Protein AF-A0A3N9V927-F1 (afdb_monomer_lite)

Sequence (294 aa):
MGDQIRFKQIMLNLLGNAVKFTEEGEVRLCSCVEELTEDFARIRVSIADTGIGIAAENLESIFAPFEQADTSIGRTFGGTGLGLAICRQFVGLMGGRIWAESEHTPIIALTAYSLKEDRERLLAGNFDGYLSKPLEVDQLMDLLASLSPGDRVEEYAAATAGSGYSSDFLNGWLESYPGIDLKDAMKRLDGDGEFYLELMGDFAKRYGTVTDIMGRALDDGDTRKVKDLVHTLKGVTSYLSLPEVWSLAERMELELAAGAGTSPVLDIVARLQEAIGRVLESMKTLIKQNPSKS

Radius of gyration: 29.46 Å; chains: 1; bounding box: 58×34×79 Å

Structure (mmCIF, N/CA/C/O backbone):
data_AF-A0A3N9V927-F1
#
_entry.id   AF-A0A3N9V927-F1
#
loop_
_atom_site.group_PDB
_atom_site.id
_atom_site.type_symbol
_atom_site.label_atom_id
_atom_site.label_alt_id
_atom_site.label_comp_id
_atom_site.label_asym_id
_atom_site.label_entity_id
_atom_site.label_seq_id
_atom_site.pdbx_PDB_ins_code
_atom_site.Cartn_x
_atom_site.Cartn_y
_atom_site.Cartn_z
_atom_site.occupancy
_atom_site.B_iso_or_equiv
_atom_site.auth_seq_id
_atom_site.auth_comp_id
_atom_site.auth_asym_id
_atom_site.auth_atom_id
_atom_site.pdbx_PDB_model_num
ATOM 1 N N . MET A 1 1 ? 20.303 3.592 -50.088 1.00 48.16 1 MET A N 1
ATOM 2 C CA . MET A 1 1 ? 20.040 4.993 -49.686 1.00 48.16 1 MET A CA 1
ATOM 3 C C . MET A 1 1 ? 18.904 4.995 -48.681 1.00 48.16 1 MET A C 1
ATOM 5 O O . MET A 1 1 ? 17.856 4.441 -48.990 1.00 48.16 1 MET A O 1
ATOM 9 N N . GLY A 1 2 ? 19.115 5.549 -47.486 1.00 58.94 2 GLY A N 1
ATOM 10 C CA . GLY A 1 2 ? 18.030 5.735 -46.522 1.00 58.94 2 GLY A CA 1
ATOM 11 C C . GLY A 1 2 ? 17.004 6.729 -47.069 1.00 58.94 2 GLY A C 1
ATOM 12 O O . GLY A 1 2 ? 17.377 7.789 -47.562 1.00 58.94 2 GLY A O 1
ATOM 13 N N . ASP A 1 3 ? 15.723 6.371 -47.024 1.00 72.56 3 ASP A N 1
ATOM 14 C CA . ASP A 1 3 ? 14.633 7.235 -47.475 1.00 72.56 3 ASP A CA 1
ATOM 15 C C . ASP A 1 3 ? 14.108 8.035 -46.276 1.00 72.56 3 ASP A C 1
ATOM 17 O O . ASP A 1 3 ? 13.392 7.509 -45.422 1.00 72.56 3 ASP A O 1
ATOM 21 N N . GLN A 1 4 ? 14.491 9.312 -46.200 1.00 71.50 4 GLN A N 1
ATOM 22 C CA . GLN A 1 4 ? 14.117 10.215 -45.107 1.00 71.50 4 GLN A CA 1
ATOM 23 C C . GLN A 1 4 ? 12.593 10.355 -44.956 1.00 71.50 4 GLN A C 1
ATOM 25 O O . GLN A 1 4 ? 12.094 10.497 -43.838 1.00 71.50 4 GLN A O 1
ATOM 30 N N . ILE A 1 5 ? 11.845 10.298 -46.063 1.00 68.38 5 ILE A N 1
ATOM 31 C CA . ILE A 1 5 ? 10.385 10.431 -46.062 1.00 68.38 5 ILE A CA 1
ATOM 32 C C . ILE A 1 5 ? 9.764 9.175 -45.445 1.00 68.38 5 ILE A C 1
ATOM 34 O O . ILE A 1 5 ? 8.915 9.280 -44.557 1.00 68.38 5 ILE A O 1
ATOM 38 N N . ARG A 1 6 ? 10.230 7.986 -45.846 1.00 73.75 6 ARG A N 1
ATOM 39 C CA . ARG A 1 6 ? 9.761 6.709 -45.275 1.00 73.75 6 ARG A CA 1
ATOM 40 C C . ARG A 1 6 ? 10.180 6.543 -43.820 1.00 73.75 6 ARG A C 1
ATOM 42 O O . ARG A 1 6 ? 9.370 6.106 -43.010 1.00 73.75 6 ARG A O 1
ATOM 49 N N . PHE A 1 7 ? 11.396 6.950 -43.465 1.00 72.56 7 PHE A N 1
ATOM 50 C CA . PHE A 1 7 ? 11.865 6.930 -42.080 1.00 72.56 7 PHE A CA 1
ATOM 51 C C . PHE A 1 7 ? 10.996 7.814 -41.178 1.00 72.56 7 PHE A C 1
ATOM 53 O O . PHE A 1 7 ? 10.530 7.367 -40.131 1.00 72.56 7 PHE A O 1
ATOM 60 N N . LYS A 1 8 ? 10.681 9.039 -41.622 1.00 71.12 8 LYS A N 1
ATOM 61 C CA . LYS A 1 8 ? 9.744 9.924 -40.918 1.00 71.12 8 LYS A CA 1
ATOM 62 C C . LYS A 1 8 ? 8.367 9.272 -40.746 1.00 71.12 8 LYS A C 1
ATOM 64 O O . LYS A 1 8 ? 7.780 9.378 -39.673 1.00 71.12 8 LYS A O 1
ATOM 69 N N . GLN A 1 9 ? 7.866 8.584 -41.772 1.00 69.19 9 GLN A N 1
ATOM 70 C CA . GLN A 1 9 ? 6.578 7.888 -41.716 1.00 69.19 9 GLN A CA 1
ATOM 71 C C . GLN A 1 9 ? 6.573 6.738 -40.698 1.00 69.19 9 GLN A C 1
ATOM 73 O O . GLN A 1 9 ? 5.595 6.592 -39.967 1.00 69.19 9 GLN A O 1
ATOM 78 N N . ILE A 1 10 ? 7.660 5.959 -40.624 1.00 77.31 10 ILE A N 1
ATOM 79 C CA . ILE A 1 10 ? 7.829 4.895 -39.623 1.00 77.31 10 ILE A CA 1
ATOM 80 C C . ILE A 1 10 ? 7.805 5.501 -38.214 1.00 77.31 10 ILE A C 1
ATOM 82 O O . ILE A 1 10 ? 7.037 5.060 -37.365 1.00 77.31 10 ILE A O 1
ATOM 86 N N . MET A 1 11 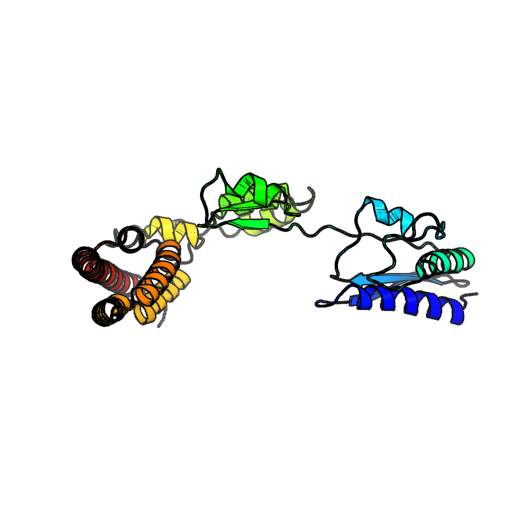? 8.583 6.561 -37.980 1.00 81.81 11 MET A N 1
ATOM 87 C CA . MET A 1 11 ? 8.670 7.217 -36.670 1.00 81.81 11 MET A CA 1
ATOM 88 C C . MET A 1 11 ? 7.349 7.807 -36.200 1.00 81.81 11 MET A C 1
ATOM 90 O O . MET A 1 11 ? 6.963 7.587 -35.056 1.00 81.81 11 MET A O 1
ATOM 94 N N . LEU A 1 12 ? 6.619 8.496 -37.078 1.00 74.19 12 LEU A N 1
ATOM 95 C CA . LEU A 1 12 ? 5.302 9.033 -36.733 1.00 74.19 12 LEU A CA 1
ATOM 96 C C . LEU A 1 12 ? 4.292 7.931 -36.406 1.00 74.19 12 LEU A C 1
ATOM 98 O O . LEU A 1 12 ? 3.440 8.130 -35.545 1.00 74.19 12 LEU A O 1
ATOM 102 N N . ASN A 1 13 ? 4.381 6.776 -37.070 1.00 79.12 13 ASN A N 1
ATOM 103 C CA . ASN A 1 13 ? 3.480 5.664 -36.795 1.00 79.12 13 ASN A CA 1
ATOM 104 C C . ASN A 1 13 ? 3.778 5.012 -35.440 1.00 79.12 13 ASN A C 1
ATOM 106 O O . ASN A 1 13 ? 2.870 4.850 -34.631 1.00 79.12 13 ASN A O 1
ATOM 110 N N . LEU A 1 14 ? 5.048 4.689 -35.181 1.00 82.62 14 LEU A N 1
ATOM 111 C CA . LEU A 1 14 ? 5.451 4.020 -33.946 1.00 82.62 14 LEU A CA 1
ATOM 112 C C . LEU A 1 14 ? 5.285 4.931 -32.720 1.00 82.62 14 LEU A C 1
ATOM 114 O O . LEU A 1 14 ? 4.675 4.515 -31.742 1.00 82.62 14 LEU A O 1
ATOM 118 N N . LEU A 1 15 ? 5.734 6.191 -32.789 1.00 80.31 15 LEU A N 1
ATOM 119 C CA . LEU A 1 15 ? 5.553 7.156 -31.694 1.00 80.31 15 LEU A CA 1
ATOM 120 C C . LEU A 1 15 ? 4.081 7.521 -31.490 1.00 80.31 15 LEU A C 1
ATOM 122 O O . LEU A 1 15 ? 3.640 7.680 -30.357 1.00 80.31 15 LEU A O 1
ATOM 126 N N . GLY A 1 16 ? 3.315 7.640 -32.579 1.00 78.00 16 GLY A N 1
ATOM 127 C CA . GLY A 1 16 ? 1.880 7.892 -32.503 1.00 78.00 16 GLY A CA 1
ATOM 128 C C . GLY A 1 16 ? 1.136 6.766 -31.787 1.00 78.00 16 GLY A C 1
ATOM 129 O O . GLY A 1 16 ? 0.252 7.048 -30.987 1.00 78.00 16 GLY A O 1
ATOM 130 N N . ASN A 1 17 ? 1.520 5.507 -32.029 1.00 81.50 17 ASN A N 1
ATOM 131 C CA . ASN A 1 17 ? 0.967 4.364 -31.306 1.00 81.50 17 ASN A CA 1
ATOM 132 C C . ASN A 1 17 ? 1.390 4.374 -29.833 1.00 81.50 17 ASN A C 1
ATOM 134 O O . ASN A 1 17 ? 0.516 4.276 -28.982 1.00 81.50 17 ASN A O 1
ATOM 138 N N . ALA A 1 18 ? 2.677 4.565 -29.534 1.00 81.88 18 ALA A N 1
ATOM 139 C CA . ALA A 1 18 ? 3.169 4.628 -28.156 1.00 81.88 18 ALA A CA 1
ATOM 140 C C . ALA A 1 18 ? 2.406 5.680 -27.329 1.00 81.88 18 ALA A C 1
ATOM 142 O O . ALA A 1 18 ? 1.828 5.367 -26.300 1.00 81.88 18 ALA A O 1
ATOM 143 N N . VAL A 1 19 ? 2.270 6.910 -27.838 1.00 80.69 19 VAL A N 1
ATOM 144 C CA . VAL A 1 19 ? 1.500 7.967 -27.152 1.00 80.69 19 VAL A CA 1
ATOM 145 C C . VAL A 1 19 ? 0.007 7.633 -27.064 1.00 80.69 19 VAL A C 1
ATOM 147 O O . VAL A 1 19 ? -0.633 7.932 -26.064 1.00 80.69 19 VAL A O 1
ATOM 150 N N . LYS A 1 20 ? -0.573 7.015 -28.100 1.00 79.12 20 LYS A N 1
ATOM 151 C CA . LYS A 1 20 ? -1.995 6.635 -28.110 1.00 79.12 20 LYS A CA 1
ATOM 152 C C . LYS A 1 20 ? -2.329 5.583 -27.048 1.00 79.12 20 LYS A C 1
ATOM 154 O O . LYS A 1 20 ? -3.454 5.581 -26.561 1.00 79.12 20 LYS A O 1
ATOM 159 N N . PHE A 1 21 ? -1.402 4.675 -26.749 1.00 79.44 21 PHE A N 1
ATOM 160 C CA . PHE A 1 21 ? -1.630 3.538 -25.851 1.00 79.44 21 PHE A CA 1
ATOM 161 C C . PHE A 1 21 ? -1.052 3.734 -24.440 1.00 79.44 21 PHE A C 1
ATOM 163 O O . PHE A 1 21 ? -1.213 2.853 -23.596 1.00 79.44 21 PHE A O 1
ATOM 170 N N . THR A 1 22 ? -0.465 4.902 -24.164 1.00 80.81 22 THR A N 1
ATOM 171 C CA . THR A 1 22 ? 0.037 5.316 -22.846 1.00 80.81 22 THR A CA 1
ATOM 172 C C . THR A 1 22 ? -0.708 6.571 -22.381 1.00 80.81 22 THR A C 1
ATOM 174 O O . THR A 1 22 ? -0.292 7.690 -22.675 1.00 80.81 22 THR A O 1
ATOM 177 N N . GLU A 1 23 ? -1.830 6.396 -21.671 1.00 77.31 23 GLU A N 1
ATOM 178 C CA . GLU A 1 23 ? -2.616 7.521 -21.121 1.00 77.31 23 GLU A CA 1
ATOM 179 C C . GLU A 1 23 ? -1.889 8.231 -19.966 1.00 77.31 23 GLU A C 1
ATOM 181 O O . GLU A 1 23 ? -1.845 9.460 -19.924 1.00 77.31 23 GLU A O 1
ATOM 186 N N . GLU A 1 24 ? -1.269 7.462 -19.068 1.00 75.44 24 GLU A N 1
ATOM 187 C CA . GLU A 1 24 ? -0.389 7.942 -18.000 1.00 75.44 24 GLU A CA 1
ATOM 188 C C . GLU A 1 24 ? 0.904 7.113 -18.012 1.00 75.44 24 GLU A C 1
ATOM 190 O O . GLU A 1 24 ? 0.856 5.888 -18.124 1.00 75.44 24 GLU A O 1
ATOM 195 N N . GLY A 1 25 ? 2.065 7.771 -17.929 1.00 83.25 25 GLY A N 1
ATOM 196 C CA . GLY A 1 25 ? 3.367 7.100 -17.958 1.00 83.25 25 GLY A CA 1
ATOM 197 C C . GLY A 1 25 ? 4.398 7.801 -18.837 1.00 83.25 25 GLY A C 1
ATOM 198 O O . GLY A 1 25 ? 4.368 9.023 -18.994 1.00 83.25 25 GLY A O 1
ATOM 199 N N . GLU A 1 26 ? 5.330 7.032 -19.401 1.00 79.31 26 GLU A N 1
ATOM 200 C CA . GLU A 1 26 ? 6.419 7.559 -20.225 1.00 79.31 26 GLU A CA 1
ATOM 201 C C . GLU A 1 26 ? 6.550 6.845 -21.574 1.00 79.31 26 GLU A C 1
ATOM 203 O O . GLU A 1 26 ? 6.286 5.652 -21.703 1.00 79.31 26 GLU A O 1
ATOM 208 N N . VAL A 1 27 ? 7.017 7.596 -22.576 1.00 79.81 27 VAL A N 1
ATOM 209 C CA . VAL A 1 27 ? 7.451 7.072 -23.875 1.00 79.81 27 VAL A CA 1
ATOM 210 C C . VAL A 1 27 ? 8.911 7.464 -24.075 1.00 79.81 27 VAL A C 1
ATOM 212 O O . VAL A 1 27 ? 9.250 8.650 -24.077 1.00 79.81 27 VAL A O 1
ATOM 215 N N . ARG A 1 28 ? 9.788 6.478 -24.266 1.00 81.44 28 ARG A N 1
ATOM 216 C CA . ARG A 1 28 ? 11.224 6.673 -24.499 1.00 81.44 28 ARG A CA 1
ATOM 217 C C . ARG A 1 28 ? 11.594 6.320 -25.934 1.00 81.44 28 ARG A C 1
ATOM 219 O O . ARG A 1 28 ? 11.313 5.224 -26.405 1.00 81.44 28 ARG A O 1
ATOM 226 N N . LEU A 1 29 ? 12.277 7.243 -26.609 1.00 81.12 29 LEU A N 1
ATOM 227 C CA . LEU A 1 29 ? 12.889 7.037 -27.922 1.00 81.12 29 LEU A CA 1
ATOM 228 C C . LEU A 1 29 ? 14.408 6.974 -27.756 1.00 81.12 29 LEU A C 1
ATOM 230 O O . LEU A 1 29 ? 15.020 7.923 -27.266 1.00 81.12 29 LEU A O 1
ATOM 234 N N . CYS A 1 30 ? 15.022 5.887 -28.208 1.00 76.12 30 CYS A N 1
ATOM 235 C CA . CYS A 1 30 ? 16.474 5.743 -28.231 1.00 76.12 30 CYS A CA 1
ATOM 236 C C . CYS A 1 30 ? 16.950 5.382 -29.636 1.00 76.12 30 CYS A C 1
ATOM 238 O O . CYS A 1 30 ? 16.267 4.684 -30.383 1.00 76.12 30 CYS A O 1
ATOM 240 N N . SER A 1 31 ? 18.147 5.840 -29.990 1.00 79.62 31 SER A N 1
ATOM 241 C CA . SER A 1 31 ? 18.816 5.451 -31.228 1.00 79.62 31 SER A CA 1
ATOM 242 C C . SER A 1 31 ? 20.277 5.138 -30.960 1.00 79.62 31 SER A C 1
ATOM 244 O O . SER A 1 31 ? 20.948 5.912 -30.276 1.00 79.62 31 SER A O 1
ATOM 246 N N . CYS A 1 32 ? 20.790 4.060 -31.538 1.00 77.25 32 CYS A N 1
ATOM 247 C CA . CYS A 1 32 ? 22.209 3.733 -31.501 1.00 77.25 32 CYS A CA 1
ATOM 248 C C . CYS A 1 32 ? 22.696 3.268 -32.874 1.00 77.25 32 CYS A C 1
ATOM 250 O O . CYS A 1 32 ? 21.953 2.668 -33.650 1.00 77.25 32 CYS A O 1
ATOM 252 N N . VAL A 1 33 ? 23.955 3.572 -33.184 1.00 84.44 33 VAL A N 1
ATOM 253 C CA . VAL A 1 33 ? 24.623 3.058 -34.382 1.00 84.44 33 VAL A CA 1
ATOM 254 C C . VAL A 1 33 ? 25.162 1.676 -34.039 1.00 84.44 33 VAL A C 1
ATOM 256 O O . VAL A 1 33 ? 25.984 1.542 -33.138 1.00 84.44 33 VAL A O 1
ATOM 259 N N . GLU A 1 34 ? 24.669 0.652 -34.725 1.00 82.75 34 GLU A N 1
ATOM 260 C CA . GLU A 1 34 ? 25.108 -0.734 -34.530 1.00 82.75 34 GLU A CA 1
ATOM 261 C C . GLU A 1 34 ? 26.313 -1.076 -35.394 1.00 82.75 34 GLU A C 1
ATOM 263 O O . GLU A 1 34 ? 27.171 -1.857 -34.997 1.00 82.75 34 GLU A O 1
ATOM 268 N N . GLU A 1 35 ? 26.364 -0.500 -36.590 1.00 83.94 35 GLU A N 1
ATOM 269 C CA . GLU A 1 35 ? 27.416 -0.751 -37.559 1.00 83.94 35 GLU A CA 1
ATOM 270 C C . GLU A 1 35 ? 27.660 0.528 -38.348 1.00 83.94 35 GLU A C 1
ATOM 272 O O . GLU A 1 35 ? 26.715 1.182 -38.795 1.00 83.94 35 GLU A O 1
ATOM 277 N N . LEU A 1 36 ? 28.927 0.886 -38.512 1.00 88.19 36 LEU A N 1
ATOM 278 C CA . LEU A 1 36 ? 29.349 2.012 -39.326 1.00 88.19 36 LEU A CA 1
ATOM 279 C C . LEU A 1 36 ? 30.502 1.553 -40.208 1.00 88.19 36 LEU A C 1
ATOM 281 O O . LEU A 1 36 ? 31.537 1.117 -39.711 1.00 88.19 36 LEU A O 1
ATOM 285 N N . THR A 1 37 ? 30.306 1.660 -41.513 1.00 88.38 37 THR A N 1
ATOM 286 C CA . THR A 1 37 ? 31.319 1.403 -42.537 1.00 88.38 37 THR A CA 1
ATOM 287 C C . THR A 1 37 ? 31.512 2.664 -43.379 1.00 88.38 37 THR A C 1
ATOM 289 O O . THR A 1 37 ? 30.826 3.666 -43.167 1.00 88.38 37 THR A O 1
ATOM 292 N N . GLU A 1 38 ? 32.431 2.628 -44.344 1.00 86.75 38 GLU A N 1
ATOM 293 C CA . GLU A 1 38 ? 32.616 3.737 -45.292 1.00 86.75 38 GLU A CA 1
ATOM 294 C C . GLU A 1 38 ? 31.385 3.952 -46.195 1.00 86.75 38 GLU A C 1
ATOM 296 O O . GLU A 1 38 ? 31.108 5.083 -46.592 1.00 86.75 38 GLU A O 1
ATOM 301 N N . ASP A 1 39 ? 30.602 2.895 -46.453 1.00 83.31 39 ASP A N 1
ATOM 302 C CA . ASP A 1 39 ? 29.496 2.909 -47.420 1.00 83.31 39 ASP A CA 1
ATOM 303 C C . ASP A 1 39 ? 28.099 2.977 -46.778 1.00 83.31 39 ASP A C 1
ATOM 305 O O . ASP A 1 39 ? 27.137 3.430 -47.409 1.00 83.31 39 ASP A O 1
ATOM 309 N N . PHE A 1 40 ? 27.944 2.513 -45.532 1.00 81.56 40 PHE A N 1
ATOM 310 C CA . PHE A 1 40 ? 26.651 2.512 -44.845 1.00 81.56 40 PHE A CA 1
ATOM 311 C C . PHE A 1 40 ? 26.759 2.597 -43.319 1.00 81.56 40 PHE A C 1
ATOM 313 O O . PHE A 1 40 ? 27.746 2.187 -42.710 1.00 81.56 40 PHE A O 1
ATOM 320 N N . ALA A 1 41 ? 25.669 3.058 -42.701 1.00 81.06 41 ALA A N 1
ATOM 321 C CA . ALA A 1 41 ? 25.440 2.983 -41.264 1.00 81.06 41 ALA A CA 1
ATOM 322 C C . ALA A 1 41 ? 24.158 2.187 -40.979 1.00 81.06 41 ALA A C 1
ATOM 324 O O . ALA A 1 41 ? 23.116 2.452 -41.587 1.00 81.06 41 ALA A O 1
ATOM 325 N N . ARG A 1 42 ? 24.215 1.236 -40.041 1.00 83.69 42 ARG A N 1
ATOM 326 C CA . ARG A 1 42 ? 23.040 0.571 -39.466 1.00 83.69 42 ARG A CA 1
ATOM 327 C C . ARG A 1 42 ? 22.706 1.241 -38.142 1.00 83.69 42 ARG A C 1
ATOM 329 O O . ARG A 1 42 ? 23.531 1.278 -37.232 1.00 83.69 42 ARG A O 1
ATOM 336 N N . ILE A 1 43 ? 21.492 1.770 -38.044 1.00 83.38 43 ILE A N 1
ATOM 337 C CA . ILE A 1 43 ? 20.993 2.453 -36.852 1.00 83.38 43 ILE A CA 1
ATOM 338 C C . ILE A 1 43 ? 19.833 1.637 -36.298 1.00 83.38 43 ILE A C 1
ATOM 340 O O . ILE A 1 43 ? 18.859 1.391 -37.012 1.00 83.38 43 ILE A O 1
ATOM 344 N N . ARG A 1 44 ? 19.917 1.254 -35.025 1.00 86.25 44 ARG A N 1
ATOM 345 C CA . ARG A 1 44 ? 18.776 0.726 -34.280 1.00 86.25 44 ARG A CA 1
ATOM 346 C C . ARG A 1 44 ? 18.040 1.891 -33.651 1.00 86.25 44 ARG A C 1
ATOM 348 O O . ARG A 1 44 ? 18.651 2.729 -32.991 1.00 86.25 44 ARG A O 1
ATOM 355 N N . VAL A 1 45 ? 16.731 1.924 -33.842 1.00 85.44 45 VAL A N 1
ATOM 356 C CA . VAL A 1 45 ? 15.842 2.865 -33.169 1.00 85.44 45 VAL A CA 1
ATOM 357 C C . VAL A 1 45 ? 14.850 2.051 -32.358 1.00 85.44 45 VAL A C 1
ATOM 359 O O . VAL A 1 45 ? 14.204 1.163 -32.908 1.00 85.44 45 VAL A O 1
ATOM 362 N N . SER A 1 46 ? 14.750 2.336 -31.065 1.00 86.88 46 SER A N 1
ATOM 363 C CA . SER A 1 46 ? 13.821 1.677 -30.149 1.00 86.88 46 SER A CA 1
ATOM 364 C C . SER A 1 46 ? 12.855 2.696 -29.562 1.00 86.88 46 SER A C 1
ATOM 366 O O . SER A 1 46 ? 13.263 3.790 -29.164 1.00 86.88 46 SER A O 1
ATOM 368 N N . ILE A 1 47 ? 11.581 2.320 -29.499 1.00 86.44 47 ILE A N 1
ATOM 369 C CA . ILE A 1 47 ? 10.524 3.071 -28.824 1.00 86.44 47 ILE A CA 1
ATOM 370 C C . ILE A 1 47 ? 9.974 2.149 -27.745 1.00 86.44 47 ILE A C 1
ATOM 372 O O . ILE A 1 47 ? 9.592 1.024 -28.057 1.00 86.44 47 ILE A O 1
ATOM 376 N N . ALA A 1 48 ? 9.992 2.616 -26.504 1.00 86.06 48 ALA A N 1
ATOM 377 C CA . ALA A 1 48 ? 9.445 1.909 -25.356 1.00 86.06 48 ALA A CA 1
ATOM 378 C C . ALA A 1 48 ? 8.367 2.774 -24.712 1.00 86.06 48 ALA A C 1
ATOM 380 O O . ALA A 1 48 ? 8.541 3.990 -24.604 1.00 86.06 48 ALA A O 1
ATOM 381 N N . ASP A 1 49 ? 7.282 2.148 -24.283 1.00 86.75 49 ASP A N 1
ATOM 382 C CA . ASP A 1 49 ? 6.186 2.805 -23.592 1.00 86.75 49 ASP A CA 1
ATOM 383 C C . ASP A 1 49 ? 5.717 1.969 -22.398 1.00 86.75 49 ASP A C 1
ATOM 385 O O . ASP A 1 49 ? 5.972 0.766 -22.334 1.00 86.75 49 ASP A O 1
ATOM 389 N N . THR A 1 50 ? 5.082 2.622 -21.426 1.00 83.12 50 THR A N 1
ATOM 390 C CA . THR A 1 50 ? 4.514 1.977 -20.229 1.00 83.12 50 THR A CA 1
ATOM 391 C C . THR A 1 50 ? 2.998 1.797 -20.347 1.00 83.12 50 THR A C 1
ATOM 393 O O . THR A 1 50 ? 2.291 1.849 -19.343 1.00 83.12 50 THR A O 1
ATOM 396 N N . GLY A 1 51 ? 2.483 1.705 -21.576 1.00 82.50 51 GLY A N 1
ATOM 397 C CA . GLY A 1 51 ? 1.061 1.602 -21.868 1.00 82.50 51 GLY A CA 1
ATOM 398 C C . GLY A 1 51 ? 0.465 0.233 -21.547 1.00 82.50 51 GLY A C 1
ATOM 399 O O . GLY A 1 51 ? 1.028 -0.576 -20.818 1.00 82.50 51 GLY A O 1
ATOM 400 N N . ILE A 1 52 ? -0.695 -0.046 -22.142 1.00 78.31 52 ILE A N 1
ATOM 401 C CA . ILE A 1 52 ? -1.504 -1.258 -21.892 1.00 78.31 52 ILE A CA 1
ATOM 402 C C . ILE A 1 52 ? -0.815 -2.599 -22.227 1.00 78.31 52 ILE A C 1
ATOM 404 O O . ILE A 1 52 ? -1.372 -3.656 -21.933 1.00 78.31 52 ILE A O 1
ATOM 408 N N . GLY A 1 53 ? 0.365 -2.567 -22.850 1.00 82.00 53 GLY A N 1
ATOM 409 C CA . GLY A 1 53 ? 1.093 -3.751 -23.298 1.00 82.00 53 GLY A CA 1
ATOM 410 C C . GLY A 1 53 ? 0.455 -4.450 -24.505 1.00 82.00 53 GLY A C 1
ATOM 411 O O . GLY A 1 53 ? -0.631 -4.107 -24.977 1.00 82.00 53 GLY A O 1
ATOM 412 N N . ILE A 1 54 ? 1.162 -5.445 -25.038 1.00 79.19 54 ILE A N 1
ATOM 413 C CA . ILE A 1 54 ? 0.722 -6.274 -26.164 1.00 79.19 54 ILE A CA 1
ATOM 414 C C . ILE A 1 54 ? 0.704 -7.729 -25.698 1.00 79.19 54 ILE A C 1
ATOM 416 O O . ILE A 1 54 ? 1.729 -8.260 -25.277 1.00 79.19 54 ILE A O 1
ATOM 420 N N . ALA A 1 55 ? -0.450 -8.393 -25.800 1.00 76.44 55 ALA A N 1
ATOM 421 C CA . ALA A 1 55 ? -0.554 -9.816 -25.479 1.00 76.44 55 ALA A CA 1
ATOM 422 C C . ALA A 1 55 ? 0.402 -10.652 -26.351 1.00 76.44 55 ALA A C 1
ATOM 424 O O . ALA A 1 55 ? 0.526 -10.398 -27.552 1.00 76.44 55 ALA A O 1
ATOM 425 N N . ALA A 1 56 ? 1.039 -11.671 -25.765 1.00 74.75 56 ALA A N 1
ATOM 426 C CA . ALA A 1 56 ? 2.086 -12.459 -26.423 1.00 74.75 56 ALA A CA 1
ATOM 427 C C . ALA A 1 56 ? 1.638 -13.076 -27.763 1.00 74.75 56 ALA A C 1
ATOM 429 O O . ALA A 1 56 ? 2.383 -13.053 -28.739 1.00 74.75 56 ALA A O 1
ATOM 430 N N . GLU A 1 57 ? 0.391 -13.547 -27.836 1.00 72.50 57 GLU A N 1
ATOM 431 C CA . GLU A 1 57 ? -0.231 -14.092 -29.052 1.00 72.50 57 GLU A CA 1
ATOM 432 C C . GLU A 1 57 ? -0.352 -13.076 -30.199 1.00 72.50 57 GLU A C 1
ATOM 434 O O . GLU A 1 57 ? -0.345 -13.450 -31.371 1.00 72.50 57 GLU A O 1
ATOM 439 N N . ASN A 1 58 ? -0.401 -11.781 -29.881 1.00 73.81 58 ASN A N 1
ATOM 440 C CA . ASN A 1 58 ? -0.557 -10.719 -30.866 1.00 73.81 58 ASN A CA 1
ATOM 441 C C . ASN A 1 58 ? 0.787 -10.171 -31.367 1.00 73.81 58 ASN A C 1
ATOM 443 O O . ASN A 1 58 ? 0.811 -9.595 -32.456 1.00 73.81 58 ASN A O 1
ATOM 447 N N . LEU A 1 59 ? 1.902 -10.380 -30.651 1.00 78.19 59 LEU A N 1
ATOM 448 C CA . LEU A 1 59 ? 3.221 -9.798 -30.967 1.00 78.19 59 LEU A CA 1
ATOM 449 C C . LEU A 1 59 ? 3.718 -10.126 -32.383 1.00 78.19 59 LEU A C 1
ATOM 451 O O . LEU A 1 59 ? 4.291 -9.265 -33.050 1.00 78.19 59 LEU A O 1
ATOM 455 N N . GLU A 1 60 ? 3.475 -11.340 -32.880 1.00 72.25 60 GLU A N 1
ATOM 456 C CA . GLU A 1 60 ? 3.860 -11.704 -34.252 1.00 72.25 60 GLU A CA 1
ATOM 457 C C . GLU A 1 60 ? 2.920 -11.101 -35.308 1.00 72.25 60 GLU A C 1
ATOM 459 O O . GLU A 1 60 ? 3.344 -10.750 -36.415 1.00 72.25 60 GLU A O 1
ATOM 464 N N . SER A 1 61 ? 1.643 -10.936 -34.959 1.00 77.12 61 SER A N 1
ATOM 465 C CA . SER A 1 61 ? 0.595 -10.465 -35.867 1.00 77.12 61 SER A CA 1
ATOM 466 C C . SER A 1 61 ? 0.518 -8.943 -36.015 1.00 77.12 61 SER A C 1
ATOM 468 O O . SER A 1 61 ? 0.019 -8.473 -37.035 1.00 77.12 61 SER A O 1
ATOM 470 N N . ILE A 1 62 ? 1.048 -8.147 -35.074 1.00 79.69 62 ILE A N 1
ATOM 471 C CA . ILE A 1 62 ? 0.922 -6.676 -35.135 1.00 79.69 62 ILE A CA 1
ATOM 472 C C . ILE A 1 62 ? 1.593 -6.063 -36.375 1.00 79.69 62 ILE A C 1
ATOM 474 O O . ILE A 1 62 ? 1.224 -4.972 -36.806 1.00 79.69 62 ILE A O 1
ATOM 478 N N . PHE A 1 63 ? 2.570 -6.760 -36.967 1.00 77.94 63 PHE A N 1
ATOM 479 C CA . PHE A 1 63 ? 3.231 -6.363 -38.214 1.00 77.94 63 PHE A CA 1
ATOM 480 C C . PHE A 1 63 ? 2.757 -7.166 -39.437 1.00 77.94 63 PHE A C 1
ATOM 482 O O . PHE A 1 63 ? 3.379 -7.075 -40.504 1.00 77.94 63 PHE A O 1
ATOM 489 N N . ALA A 1 64 ? 1.724 -7.999 -39.301 1.00 68.81 64 ALA A N 1
ATOM 490 C CA . ALA A 1 64 ? 1.139 -8.737 -40.412 1.00 68.81 64 ALA A CA 1
ATOM 491 C C . ALA A 1 64 ? 0.230 -7.820 -41.258 1.00 68.81 64 ALA A C 1
ATOM 493 O O . ALA A 1 64 ? -0.367 -6.878 -40.730 1.00 68.81 64 ALA A O 1
ATOM 494 N N . PRO A 1 65 ? 0.116 -8.056 -42.578 1.00 59.69 65 PRO A N 1
ATOM 495 C CA . PRO A 1 65 ? -0.890 -7.394 -43.401 1.00 59.69 65 PRO A CA 1
ATOM 496 C C . PRO A 1 65 ? -2.288 -7.679 -42.844 1.00 59.69 65 PRO A C 1
ATOM 498 O O . PRO A 1 65 ? -2.610 -8.822 -42.537 1.00 59.69 65 PRO A O 1
ATOM 501 N N . PHE A 1 66 ? -3.115 -6.644 -42.718 1.00 55.84 66 PHE A N 1
ATOM 502 C CA . PHE A 1 66 ? -4.466 -6.782 -42.185 1.00 55.84 66 PHE A CA 1
ATOM 503 C C . PHE A 1 66 ? -5.339 -7.595 -43.159 1.00 55.84 66 PHE A C 1
ATOM 505 O O . PHE A 1 66 ? -5.720 -7.086 -44.215 1.00 55.84 66 PHE A O 1
ATOM 512 N N . GLU A 1 67 ? -5.667 -8.845 -42.823 1.00 48.28 67 GLU A N 1
ATOM 513 C CA . GLU A 1 67 ? -6.734 -9.586 -43.502 1.00 48.28 67 GLU A CA 1
ATOM 514 C C . GLU A 1 67 ? -8.077 -9.119 -42.931 1.00 48.28 67 GLU A C 1
ATOM 516 O O . GLU A 1 67 ? -8.361 -9.264 -41.743 1.00 48.28 67 GLU A O 1
ATOM 521 N N . GLN A 1 68 ? -8.909 -8.494 -43.768 1.00 39.00 68 GLN A N 1
ATOM 522 C CA . GLN A 1 68 ? -10.263 -8.095 -43.382 1.00 39.00 68 GLN A CA 1
ATOM 523 C C . GLN A 1 68 ? -11.139 -9.337 -43.190 1.00 39.00 68 GLN A C 1
ATOM 525 O O . GLN A 1 68 ? -11.848 -9.750 -44.105 1.00 39.00 68 GLN A O 1
ATOM 530 N N . ALA A 1 69 ? -11.100 -9.913 -41.992 1.00 32.81 69 ALA A N 1
ATOM 531 C CA . ALA A 1 69 ? -11.963 -11.020 -41.607 1.00 32.81 69 ALA A CA 1
ATOM 532 C C . ALA A 1 69 ? -12.347 -10.984 -40.116 1.00 32.81 69 ALA A C 1
ATOM 534 O O . ALA A 1 69 ? -12.389 -12.028 -39.496 1.00 32.81 69 ALA A O 1
ATOM 535 N N . ASP A 1 70 ? -12.615 -9.812 -39.522 1.00 35.81 70 ASP A N 1
ATOM 536 C CA . ASP A 1 70 ? -13.695 -9.688 -38.523 1.00 35.81 70 ASP A CA 1
ATOM 537 C C . ASP A 1 70 ? -13.915 -8.237 -38.064 1.00 35.81 70 ASP A C 1
ATOM 539 O O . ASP A 1 70 ? -13.045 -7.555 -37.524 1.00 35.81 70 ASP A O 1
ATOM 543 N N . THR A 1 71 ? -15.127 -7.735 -38.290 1.00 35.22 71 THR A N 1
ATOM 544 C CA . THR A 1 71 ? -15.537 -6.335 -38.072 1.00 35.22 71 THR A CA 1
ATOM 545 C C . THR A 1 71 ? -15.969 -6.008 -36.634 1.00 35.22 71 THR A C 1
ATOM 547 O O . THR A 1 71 ? -16.668 -5.018 -36.409 1.00 35.22 71 THR A O 1
ATOM 550 N N . SER A 1 72 ? -15.592 -6.811 -35.640 1.00 37.38 72 SER A N 1
ATOM 551 C CA . SER A 1 72 ? -16.126 -6.698 -34.273 1.00 37.38 72 SER A CA 1
ATOM 552 C C . SER A 1 72 ? -15.247 -5.903 -33.295 1.00 37.38 72 SER A C 1
ATOM 554 O O . SER A 1 72 ? -15.788 -5.348 -32.342 1.00 37.38 72 SER A O 1
ATOM 556 N N . ILE A 1 73 ? -13.939 -5.743 -33.546 1.00 41.28 73 ILE A N 1
ATOM 557 C CA . ILE A 1 73 ? -13.003 -5.118 -32.577 1.00 41.28 73 ILE A CA 1
ATOM 558 C C . ILE A 1 73 ? -12.634 -3.659 -32.942 1.00 41.28 73 ILE A C 1
ATOM 560 O O . ILE A 1 73 ? -12.161 -2.886 -32.113 1.00 41.28 73 ILE A O 1
ATOM 564 N N . GLY A 1 74 ? -12.941 -3.203 -34.161 1.00 39.00 74 GLY A N 1
ATOM 565 C CA . GLY A 1 74 ? -12.521 -1.887 -34.673 1.00 39.00 74 GLY A CA 1
ATOM 566 C C . GLY A 1 74 ? -13.252 -0.647 -34.131 1.00 39.00 74 GLY A C 1
ATOM 567 O O . GLY A 1 74 ? -13.030 0.443 -34.656 1.00 39.00 74 GLY A O 1
ATOM 568 N N . ARG A 1 75 ? -14.152 -0.765 -33.142 1.00 37.75 75 ARG A N 1
ATOM 569 C CA . ARG A 1 75 ? -15.028 0.356 -32.735 1.00 37.75 75 ARG A CA 1
ATOM 570 C C . ARG A 1 75 ? -14.549 1.192 -31.550 1.00 37.75 75 ARG A C 1
ATOM 572 O O . ARG A 1 75 ? -15.069 2.290 -31.391 1.00 37.75 75 ARG A O 1
ATOM 579 N N . THR A 1 76 ? -13.555 0.751 -30.780 1.00 39.94 76 THR A N 1
ATOM 580 C CA . THR A 1 76 ? -13.096 1.514 -29.599 1.00 39.94 76 THR A CA 1
ATOM 581 C C . THR A 1 76 ? -11.787 2.274 -29.821 1.00 39.94 76 THR A C 1
ATOM 583 O O . THR A 1 76 ? -11.596 3.322 -29.219 1.00 39.94 76 THR A O 1
ATOM 586 N N . PHE A 1 77 ? -10.920 1.841 -30.746 1.00 41.88 77 PHE A N 1
ATOM 587 C CA . PHE A 1 77 ? -9.635 2.509 -31.007 1.00 41.88 77 PHE A CA 1
ATOM 588 C C . PHE A 1 77 ? -9.370 2.663 -32.509 1.00 41.88 77 PHE A C 1
ATOM 590 O O . PHE A 1 77 ? -8.573 1.935 -33.094 1.00 41.88 77 PHE A O 1
ATOM 597 N N . GLY A 1 78 ? -10.018 3.650 -33.136 1.00 37.06 78 GLY A N 1
ATOM 598 C CA . GLY A 1 78 ? -9.938 3.935 -34.574 1.00 37.06 78 GLY A CA 1
ATOM 599 C C . GLY A 1 78 ? -8.510 3.957 -35.140 1.00 37.06 78 GLY A C 1
ATOM 600 O O . GLY A 1 78 ? -7.714 4.851 -34.854 1.00 37.06 78 GLY A O 1
ATOM 601 N N . GLY A 1 79 ? -8.188 2.956 -35.954 1.00 52.16 79 GLY A N 1
ATOM 602 C CA . GLY A 1 79 ? -6.955 2.839 -36.724 1.00 52.16 79 GLY A CA 1
ATOM 603 C C . GLY A 1 79 ? -7.140 1.772 -37.800 1.00 52.16 79 GLY A C 1
ATOM 604 O O . GLY A 1 79 ? -7.809 0.773 -37.570 1.00 52.16 79 GLY A O 1
ATOM 605 N N . THR A 1 80 ? -6.589 1.981 -38.993 1.00 49.81 80 THR A N 1
ATOM 606 C CA . THR A 1 80 ? -6.812 1.105 -40.158 1.00 49.81 80 THR A CA 1
ATOM 607 C C . THR A 1 80 ? -6.048 -0.224 -40.104 1.00 49.81 80 THR A C 1
ATOM 609 O O . THR A 1 80 ? -6.100 -0.977 -41.069 1.00 49.81 80 THR A O 1
ATOM 612 N N . GLY A 1 81 ? -5.270 -0.492 -39.045 1.00 55.56 81 GLY A N 1
ATOM 613 C CA . GLY A 1 81 ? -4.391 -1.670 -38.925 1.00 55.56 81 GLY A CA 1
ATOM 614 C C . GLY A 1 81 ? -3.210 -1.705 -39.912 1.00 55.56 81 GLY A C 1
ATOM 615 O O . GLY A 1 81 ? -2.260 -2.452 -39.725 1.00 55.56 81 GLY A O 1
ATOM 616 N N . LEU A 1 82 ? -3.215 -0.847 -40.937 1.00 58.22 82 LEU A N 1
ATOM 617 C CA . LEU A 1 82 ? -2.228 -0.817 -42.021 1.00 58.22 82 LEU A CA 1
ATOM 618 C C . LEU A 1 82 ? -0.873 -0.214 -41.613 1.00 58.22 82 LEU A C 1
ATOM 620 O O . LEU A 1 82 ? 0.133 -0.456 -42.275 1.00 58.22 82 LEU A O 1
ATOM 624 N N . GLY A 1 83 ? -0.833 0.588 -40.546 1.00 67.00 83 GLY A N 1
ATOM 625 C CA . GLY A 1 83 ? 0.333 1.400 -40.179 1.00 67.00 83 GLY A CA 1
ATOM 626 C C . GLY A 1 83 ? 1.600 0.590 -39.896 1.00 67.00 83 GLY A C 1
ATOM 627 O O . GLY A 1 83 ? 2.645 0.847 -40.495 1.00 67.00 83 GLY A O 1
ATOM 628 N N . LEU A 1 84 ? 1.498 -0.424 -39.037 1.00 78.06 84 LEU A N 1
ATOM 629 C CA . LEU A 1 84 ? 2.630 -1.268 -38.649 1.00 78.06 84 LEU A CA 1
ATOM 630 C C . LEU A 1 84 ? 3.062 -2.217 -39.780 1.00 78.06 84 LEU A C 1
ATOM 632 O O . LEU A 1 84 ? 4.260 -2.412 -39.995 1.00 78.06 84 LEU A O 1
ATOM 636 N N . ALA A 1 85 ? 2.114 -2.721 -40.577 1.00 69.88 85 ALA A N 1
ATOM 637 C CA . ALA A 1 85 ? 2.405 -3.516 -41.773 1.00 69.88 85 ALA A CA 1
ATOM 638 C C . ALA A 1 85 ? 3.208 -2.714 -42.821 1.00 69.88 85 ALA A C 1
ATOM 640 O O . ALA A 1 85 ? 4.202 -3.203 -43.362 1.00 69.88 85 ALA A O 1
ATOM 641 N N . ILE A 1 86 ? 2.838 -1.446 -43.052 1.00 71.19 86 ILE A N 1
ATOM 642 C CA . ILE A 1 86 ? 3.581 -0.527 -43.931 1.00 71.19 86 ILE A CA 1
ATOM 643 C C . ILE A 1 86 ? 4.976 -0.231 -43.359 1.00 71.19 86 ILE A C 1
ATOM 645 O O . ILE A 1 86 ? 5.953 -0.199 -44.111 1.00 71.19 86 ILE A O 1
ATOM 649 N N . CYS A 1 87 ? 5.104 -0.076 -42.034 1.00 77.69 87 CYS A N 1
ATOM 650 C CA . CYS A 1 87 ? 6.407 0.102 -41.388 1.00 77.69 87 CYS A CA 1
ATOM 651 C C . CYS A 1 87 ? 7.336 -1.087 -41.659 1.00 77.69 87 CYS A C 1
ATOM 653 O O . CYS A 1 87 ? 8.480 -0.883 -42.067 1.00 77.69 87 CYS A O 1
ATOM 655 N N . ARG A 1 88 ? 6.839 -2.324 -41.524 1.00 80.12 88 ARG A N 1
ATOM 656 C CA . ARG A 1 88 ? 7.605 -3.539 -41.847 1.00 80.12 88 ARG A CA 1
ATOM 657 C C . ARG A 1 88 ? 8.051 -3.571 -43.305 1.00 80.12 88 ARG A C 1
ATOM 659 O O . ARG A 1 88 ? 9.206 -3.899 -43.573 1.00 80.12 88 ARG A O 1
ATOM 666 N N . GLN A 1 89 ? 7.182 -3.188 -44.241 1.00 72.62 89 GLN A N 1
ATOM 667 C CA . GLN A 1 89 ? 7.535 -3.131 -45.660 1.00 72.62 89 GLN A CA 1
ATOM 668 C C . GLN A 1 89 ? 8.631 -2.091 -45.942 1.00 72.62 89 GLN A C 1
ATOM 670 O O . GLN A 1 89 ? 9.588 -2.387 -46.656 1.00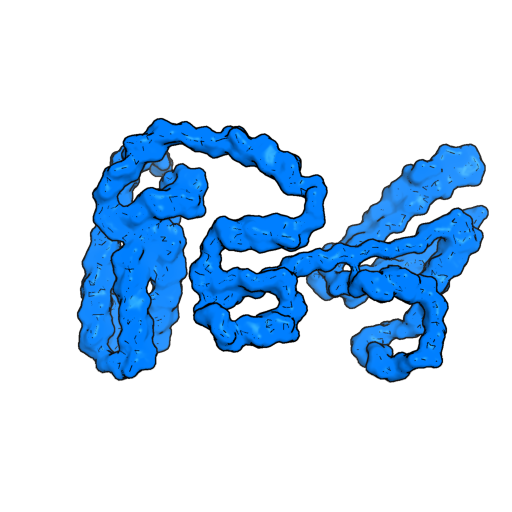 72.62 89 GLN A O 1
ATOM 675 N N . PHE A 1 90 ? 8.533 -0.886 -45.373 1.00 77.31 90 PHE A N 1
ATOM 676 C CA . PHE A 1 90 ? 9.544 0.159 -45.562 1.00 77.31 90 PHE A CA 1
ATOM 677 C C . PHE A 1 90 ? 10.890 -0.197 -44.938 1.00 77.31 90 PHE A C 1
ATOM 679 O O . PHE A 1 90 ? 11.918 -0.004 -45.585 1.00 77.31 90 PHE A O 1
ATOM 686 N N . VAL A 1 91 ? 10.891 -0.770 -43.733 1.00 79.94 91 VAL A N 1
ATOM 687 C CA . VAL A 1 91 ? 12.115 -1.257 -43.085 1.00 79.94 91 VAL A CA 1
ATOM 688 C C . VAL A 1 91 ? 12.755 -2.380 -43.911 1.00 79.94 91 VAL A C 1
ATOM 690 O O . VAL A 1 91 ? 13.964 -2.351 -44.136 1.00 79.94 91 VAL A O 1
ATOM 693 N N . GLY A 1 92 ? 11.953 -3.302 -44.457 1.00 77.94 92 GLY A N 1
ATOM 694 C CA . GLY A 1 92 ? 12.435 -4.358 -45.353 1.00 77.94 92 GLY A CA 1
ATOM 695 C C . GLY A 1 92 ? 13.043 -3.825 -46.656 1.00 77.94 92 GLY A C 1
ATOM 696 O O . GLY A 1 92 ? 14.116 -4.266 -47.057 1.00 77.94 92 GLY A O 1
ATOM 697 N N . LEU A 1 93 ? 12.425 -2.816 -47.285 1.00 77.06 93 LEU A N 1
ATOM 698 C CA . LEU A 1 93 ? 12.980 -2.139 -48.471 1.00 77.06 93 LEU A CA 1
ATOM 699 C C . LEU A 1 93 ? 14.294 -1.395 -48.180 1.00 77.06 93 LEU A C 1
ATOM 701 O O . LEU A 1 93 ? 15.082 -1.161 -49.094 1.00 77.06 93 LEU A O 1
ATOM 705 N N . MET A 1 94 ? 14.529 -1.020 -46.921 1.00 77.25 94 MET A N 1
ATOM 706 C CA . MET A 1 94 ? 15.783 -0.432 -46.444 1.00 77.25 94 MET A CA 1
ATOM 707 C C . MET A 1 94 ? 16.807 -1.492 -45.995 1.00 77.25 94 MET A C 1
ATOM 709 O O . MET A 1 94 ? 17.884 -1.125 -45.532 1.00 77.25 94 MET A O 1
ATOM 713 N N . GLY A 1 95 ? 16.499 -2.789 -46.137 1.00 78.75 95 GLY A N 1
ATOM 714 C CA . GLY A 1 95 ? 17.373 -3.899 -45.743 1.00 78.75 95 GLY A CA 1
ATOM 715 C C . GLY A 1 95 ? 17.466 -4.125 -44.230 1.00 78.75 95 GLY A C 1
ATOM 716 O O . GLY A 1 95 ? 18.411 -4.758 -43.766 1.00 78.75 95 GLY A O 1
ATOM 717 N N . GLY A 1 96 ? 16.526 -3.577 -43.456 1.00 83.75 96 GLY A N 1
ATOM 718 C CA . GLY A 1 96 ? 16.473 -3.703 -42.000 1.00 83.75 96 GLY A CA 1
ATOM 719 C C . GLY A 1 96 ? 15.441 -4.719 -41.509 1.00 83.75 96 GLY A C 1
ATOM 720 O O . GLY A 1 96 ? 14.750 -5.379 -42.287 1.00 83.75 96 GLY A O 1
ATOM 721 N N . ARG A 1 97 ? 15.296 -4.796 -40.183 1.00 86.38 97 ARG A N 1
ATOM 722 C CA . ARG A 1 97 ? 14.281 -5.602 -39.491 1.00 86.38 97 ARG A CA 1
ATOM 723 C C . ARG A 1 97 ? 13.521 -4.743 -38.479 1.00 86.38 97 ARG A C 1
ATOM 725 O O . ARG A 1 97 ? 14.097 -3.835 -37.891 1.00 86.38 97 ARG A O 1
ATOM 732 N N . ILE A 1 98 ? 12.243 -5.055 -38.279 1.00 85.44 98 ILE A N 1
ATOM 733 C CA . ILE A 1 98 ? 11.395 -4.509 -37.213 1.00 85.44 98 ILE A CA 1
ATOM 734 C C . ILE A 1 98 ? 10.814 -5.667 -36.393 1.00 85.44 98 ILE A C 1
ATOM 736 O O . ILE A 1 98 ? 10.524 -6.727 -36.954 1.00 85.44 98 ILE A O 1
ATOM 740 N N . TRP A 1 99 ? 10.692 -5.479 -35.083 1.00 88.06 99 TRP A N 1
ATOM 741 C CA . TRP A 1 99 ? 10.080 -6.415 -34.140 1.00 88.06 99 TRP A CA 1
ATOM 742 C C . TRP A 1 99 ? 9.530 -5.639 -32.935 1.00 88.06 99 TRP A C 1
ATOM 744 O O . TRP A 1 99 ? 9.746 -4.429 -32.839 1.00 88.06 99 TRP A O 1
ATOM 754 N N . ALA A 1 100 ? 8.803 -6.324 -32.053 1.00 85.62 100 ALA A N 1
ATOM 755 C CA . ALA A 1 100 ? 8.307 -5.776 -30.798 1.00 85.62 100 ALA A CA 1
ATOM 756 C C . ALA A 1 100 ? 8.429 -6.821 -29.688 1.00 85.62 100 ALA A C 1
ATOM 758 O O . ALA A 1 100 ? 8.380 -8.022 -29.952 1.00 85.62 100 ALA A O 1
ATOM 759 N N . GLU A 1 101 ? 8.554 -6.330 -28.463 1.00 84.50 101 GLU A N 1
ATOM 760 C CA . GLU A 1 101 ? 8.577 -7.095 -27.222 1.00 84.50 101 GLU A CA 1
ATOM 761 C C . GLU A 1 101 ? 7.624 -6.390 -26.254 1.00 84.50 101 GLU A C 1
ATOM 763 O O . GLU A 1 101 ? 7.526 -5.163 -26.266 1.00 84.50 101 GLU A O 1
ATOM 768 N N . SER A 1 102 ? 6.890 -7.154 -25.450 1.00 81.19 102 SER A N 1
ATOM 769 C CA . SER A 1 102 ? 6.050 -6.611 -24.387 1.00 81.19 102 SER A CA 1
ATOM 770 C C . SER A 1 102 ? 6.102 -7.573 -23.213 1.00 81.19 102 SER A C 1
ATOM 772 O O . SER A 1 102 ? 5.722 -8.735 -23.348 1.00 81.19 102 SER A O 1
ATOM 774 N N . GLU A 1 103 ? 6.586 -7.091 -22.073 1.00 69.06 103 GLU A N 1
ATOM 775 C CA . GLU A 1 103 ? 6.592 -7.849 -20.825 1.00 69.06 103 GLU A CA 1
ATOM 776 C C . GLU A 1 103 ? 5.331 -7.508 -20.028 1.00 69.06 103 GLU A C 1
ATOM 778 O O . GLU A 1 103 ? 4.979 -6.338 -19.866 1.00 69.06 103 GLU A O 1
ATOM 783 N N . HIS A 1 104 ? 4.621 -8.535 -19.562 1.00 68.69 104 HIS A N 1
ATOM 784 C CA . HIS A 1 104 ? 3.472 -8.353 -18.681 1.00 68.69 104 HIS A CA 1
ATOM 785 C C . HIS A 1 104 ? 3.960 -7.893 -17.305 1.00 68.69 104 HIS A C 1
ATOM 787 O O . HIS A 1 104 ? 4.824 -8.538 -16.715 1.00 68.69 104 HIS A O 1
ATOM 793 N N . THR A 1 105 ? 3.422 -6.785 -16.794 1.00 62.34 105 THR A N 1
ATOM 794 C CA . THR A 1 105 ? 3.709 -6.341 -15.423 1.00 62.34 105 THR A CA 1
ATOM 795 C C . THR A 1 105 ? 2.799 -7.113 -14.468 1.00 62.34 105 THR A C 1
ATOM 797 O O . THR A 1 105 ? 1.584 -6.931 -14.567 1.00 62.34 105 THR A O 1
ATOM 800 N N . PRO A 1 106 ? 3.333 -7.936 -13.541 1.00 66.88 106 PRO A N 1
ATOM 801 C CA . PRO A 1 106 ? 2.490 -8.726 -12.655 1.00 66.88 106 PRO A CA 1
ATOM 802 C C . PRO A 1 106 ? 1.601 -7.841 -11.769 1.00 66.88 106 PRO A C 1
ATOM 804 O O . PRO A 1 106 ? 2.089 -6.964 -11.053 1.00 66.88 106 PRO A O 1
ATOM 807 N N . ILE A 1 107 ? 0.293 -8.083 -11.790 1.00 63.47 107 ILE A N 1
ATOM 808 C CA . ILE A 1 107 ? -0.717 -7.387 -10.995 1.00 63.47 107 ILE A CA 1
ATOM 809 C C . ILE A 1 107 ? -1.119 -8.286 -9.822 1.00 63.47 107 ILE A C 1
ATOM 811 O O . ILE A 1 107 ? -1.775 -9.313 -9.999 1.00 63.47 107 ILE A O 1
ATOM 815 N N . ILE A 1 108 ? -0.763 -7.879 -8.600 1.00 71.06 108 ILE A N 1
ATOM 816 C CA . ILE A 1 108 ? -1.097 -8.606 -7.367 1.00 71.06 108 ILE A CA 1
ATOM 817 C C . ILE A 1 108 ? -2.282 -7.931 -6.666 1.00 71.06 108 ILE A C 1
ATOM 819 O O . ILE A 1 108 ? -2.228 -6.750 -6.320 1.00 71.06 108 ILE A O 1
ATOM 823 N N . ALA A 1 109 ? -3.349 -8.684 -6.401 1.00 67.25 109 ALA A N 1
ATOM 824 C CA . ALA A 1 109 ? -4.504 -8.194 -5.653 1.00 67.25 109 ALA A CA 1
ATOM 825 C C . ALA A 1 109 ? -4.263 -8.223 -4.131 1.00 67.25 109 ALA A C 1
ATOM 827 O O . ALA A 1 109 ? -3.916 -9.260 -3.573 1.00 67.25 109 ALA A O 1
ATOM 828 N N . LEU A 1 110 ? -4.524 -7.114 -3.427 1.00 65.44 110 LEU A N 1
ATOM 829 C CA . LEU A 1 110 ? -4.518 -7.065 -1.956 1.00 65.44 110 LEU A CA 1
ATOM 830 C C . LEU A 1 110 ? -5.942 -7.177 -1.399 1.00 65.44 110 LEU A C 1
ATOM 832 O O . LEU A 1 110 ? -6.766 -6.284 -1.606 1.00 65.44 110 LEU A O 1
ATOM 836 N N . THR A 1 111 ? -6.235 -8.240 -0.650 1.00 60.78 111 THR A N 1
ATOM 837 C CA . THR A 1 111 ? -7.608 -8.615 -0.272 1.00 60.78 111 THR A CA 1
ATOM 838 C C . THR A 1 111 ? -7.844 -8.473 1.229 1.00 60.78 111 THR A C 1
ATOM 840 O O . THR A 1 111 ? -7.025 -8.910 2.031 1.00 60.78 111 THR A O 1
ATOM 843 N N . ALA A 1 112 ? -8.980 -7.911 1.644 1.00 54.31 112 ALA A N 1
ATOM 844 C CA . ALA A 1 112 ? -9.304 -7.702 3.062 1.00 54.31 112 ALA A CA 1
ATOM 845 C C . ALA A 1 112 ? -10.129 -8.840 3.719 1.00 54.31 112 ALA A C 1
ATOM 847 O O . ALA A 1 112 ? -10.527 -8.682 4.869 1.00 54.31 112 ALA A O 1
ATOM 848 N N . TYR A 1 113 ? -10.409 -9.955 3.022 1.00 50.69 113 TYR A N 1
ATOM 849 C CA . TYR A 1 113 ? -11.456 -10.922 3.408 1.00 50.69 113 TYR A CA 1
ATOM 850 C C . TYR A 1 113 ? -11.040 -12.406 3.356 1.00 50.69 113 TYR A C 1
ATOM 852 O O . TYR A 1 113 ? -10.058 -12.781 2.717 1.00 50.69 113 TYR A O 1
ATOM 860 N N . SER A 1 114 ? -11.798 -13.243 4.086 1.00 50.44 114 SER A N 1
ATOM 861 C CA . SER A 1 114 ? -11.501 -14.654 4.374 1.00 50.44 114 SER A CA 1
ATOM 862 C C . SER A 1 114 ? -11.442 -15.550 3.125 1.00 50.44 114 SER A C 1
ATOM 864 O O . SER A 1 114 ? -12.266 -15.458 2.216 1.00 50.44 114 SER A O 1
ATOM 866 N N . LEU A 1 115 ? -10.468 -16.463 3.143 1.00 54.16 115 LEU A N 1
ATOM 867 C CA . LEU A 1 115 ? -9.894 -17.276 2.058 1.00 54.16 115 LEU A CA 1
ATOM 868 C C . LEU A 1 115 ? -10.833 -18.218 1.263 1.00 54.16 115 LEU A C 1
ATOM 870 O O . LEU A 1 115 ? -10.333 -19.091 0.551 1.00 54.16 115 LEU A O 1
ATOM 874 N N . LYS A 1 116 ? -12.167 -18.097 1.341 1.00 50.81 116 LYS A N 1
ATOM 875 C CA . LYS A 1 116 ? -13.085 -19.040 0.668 1.00 50.81 116 LYS A CA 1
ATOM 876 C C . LYS A 1 116 ? -14.057 -18.448 -0.352 1.00 50.81 116 LYS A C 1
ATOM 878 O O . LYS A 1 116 ? -14.314 -19.123 -1.340 1.00 50.81 116 LYS A O 1
ATOM 883 N N . GLU A 1 117 ? -14.558 -17.229 -0.166 1.00 49.25 117 GLU A N 1
ATOM 884 C CA . GLU A 1 117 ? -15.642 -16.685 -1.013 1.00 49.25 117 GLU A CA 1
ATOM 885 C C . GLU A 1 117 ? -15.160 -15.656 -2.052 1.00 49.25 117 GLU A C 1
ATOM 887 O O . GLU A 1 117 ? -15.763 -15.534 -3.114 1.00 49.25 117 GLU A O 1
ATOM 892 N N . ASP A 1 118 ? -14.017 -14.998 -1.826 1.00 55.00 118 ASP A N 1
ATOM 893 C CA . ASP A 1 118 ? -13.437 -14.037 -2.783 1.00 55.00 118 ASP A CA 1
ATOM 894 C C . ASP A 1 118 ? -12.484 -14.670 -3.805 1.00 55.00 118 ASP A C 1
ATOM 896 O O . ASP A 1 118 ? -12.156 -14.054 -4.820 1.00 55.00 118 ASP A O 1
ATOM 900 N N . ARG A 1 119 ? -12.062 -15.921 -3.581 1.00 56.22 119 ARG A N 1
ATOM 901 C CA . ARG A 1 119 ? -11.111 -16.623 -4.454 1.00 56.22 119 ARG A CA 1
ATOM 902 C C . ARG A 1 119 ? -11.634 -16.742 -5.886 1.00 56.22 119 ARG A C 1
ATOM 904 O O . ARG A 1 119 ? -10.894 -16.470 -6.820 1.00 56.22 119 ARG A O 1
ATOM 911 N N . GLU A 1 120 ? -12.901 -17.108 -6.070 1.00 54.50 120 GLU A N 1
ATOM 912 C CA . GLU A 1 120 ? -13.502 -17.266 -7.404 1.00 54.50 120 GLU A CA 1
ATOM 913 C C . GLU A 1 120 ? -13.649 -15.926 -8.141 1.00 54.50 120 GLU A C 1
ATOM 915 O O . GLU A 1 120 ? -13.472 -15.860 -9.354 1.00 54.50 120 GLU A O 1
ATOM 920 N N . ARG A 1 121 ? -13.908 -14.840 -7.404 1.00 55.84 121 ARG A N 1
ATOM 921 C CA . ARG A 1 121 ? -14.012 -13.479 -7.948 1.00 55.84 121 ARG A CA 1
ATOM 922 C C . ARG A 1 121 ? -12.660 -12.897 -8.352 1.00 55.84 121 ARG A C 1
ATOM 924 O O . ARG A 1 121 ? -12.581 -12.194 -9.352 1.00 55.84 121 ARG A O 1
ATOM 931 N N . LEU A 1 122 ? -11.616 -13.192 -7.583 1.00 54.06 122 LEU A N 1
ATOM 932 C CA . LEU A 1 122 ? -10.248 -12.763 -7.869 1.00 54.06 122 LEU A CA 1
ATOM 933 C C . LEU A 1 122 ? -9.621 -13.590 -8.994 1.00 54.06 122 LEU A C 1
ATOM 935 O O . LEU A 1 122 ? -8.958 -13.019 -9.847 1.00 54.06 122 LEU A O 1
ATOM 939 N N . LEU A 1 123 ? -9.911 -14.896 -9.058 1.00 53.31 123 LEU A N 1
ATOM 940 C CA . LEU A 1 123 ? -9.546 -15.757 -10.193 1.00 53.31 123 LEU A CA 1
ATOM 941 C C . LEU A 1 123 ? -10.253 -15.358 -11.499 1.00 53.31 123 LEU A C 1
ATOM 943 O O . LEU A 1 123 ? -9.768 -15.685 -12.576 1.00 53.31 123 LEU A O 1
ATOM 947 N N . ALA A 1 124 ? -11.396 -14.671 -11.414 1.00 54.56 124 ALA A N 1
ATOM 948 C CA . ALA A 1 124 ? -12.081 -14.112 -12.577 1.00 54.56 124 ALA A CA 1
ATOM 949 C C . ALA A 1 124 ? -11.484 -12.770 -13.055 1.00 54.56 124 ALA A C 1
ATOM 951 O O . ALA A 1 124 ? -11.873 -12.285 -14.117 1.00 54.56 124 ALA A O 1
ATOM 952 N N . GLY A 1 125 ? -10.580 -12.152 -12.284 1.00 56.16 125 GLY A N 1
ATOM 953 C CA . GLY A 1 125 ? -9.846 -10.947 -12.677 1.00 56.16 125 GLY A CA 1
ATOM 954 C C . GLY A 1 125 ? -8.493 -11.276 -13.318 1.00 56.16 125 GLY A C 1
ATOM 955 O O . GLY A 1 125 ? -7.920 -12.325 -13.048 1.00 56.16 125 GLY A O 1
ATOM 956 N N . ASN A 1 126 ? -7.958 -10.362 -14.137 1.00 62.94 126 ASN A N 1
ATOM 957 C CA . ASN A 1 126 ? -6.604 -10.449 -14.715 1.00 62.94 126 ASN A CA 1
ATOM 958 C C . ASN A 1 126 ? -5.513 -10.163 -13.656 1.00 62.94 126 ASN A C 1
ATOM 960 O O . ASN A 1 126 ? -4.733 -9.226 -13.808 1.00 62.94 126 ASN A O 1
ATOM 964 N N . PHE A 1 127 ? -5.498 -10.916 -12.555 1.00 67.62 127 PHE A N 1
ATOM 965 C CA . PHE A 1 127 ? -4.468 -10.826 -11.519 1.00 67.62 127 PHE A CA 1
ATOM 966 C C . PHE A 1 127 ? -3.494 -11.996 -11.636 1.00 67.62 127 PHE A C 1
ATOM 968 O O . PHE A 1 127 ? -3.907 -13.143 -11.793 1.00 67.62 127 PHE A O 1
ATOM 975 N N . ASP A 1 128 ? -2.207 -11.710 -11.484 1.00 69.44 128 ASP A N 1
ATOM 976 C CA . ASP A 1 128 ? -1.129 -12.705 -11.490 1.00 69.44 128 ASP A CA 1
ATOM 977 C C . ASP A 1 128 ? -0.931 -13.344 -10.112 1.00 69.44 128 ASP A C 1
ATOM 979 O O . ASP A 1 128 ? -0.338 -14.412 -9.978 1.00 69.44 128 ASP A O 1
ATOM 983 N N . GLY A 1 129 ? -1.470 -12.711 -9.070 1.00 70.25 129 GLY A N 1
ATOM 984 C CA . GLY A 1 129 ? -1.463 -13.234 -7.713 1.00 70.25 129 GLY A CA 1
ATOM 985 C C . GLY A 1 129 ? -2.382 -12.456 -6.784 1.00 70.25 129 GLY A C 1
ATOM 986 O O . GLY A 1 129 ? -2.963 -11.433 -7.150 1.00 70.25 129 GLY A O 1
ATOM 987 N N . TYR A 1 130 ? -2.510 -12.933 -5.550 1.00 74.19 130 TYR A N 1
ATOM 988 C CA . TYR A 1 130 ? -3.226 -12.219 -4.501 1.00 74.19 130 TYR A CA 1
ATOM 989 C C . TYR A 1 130 ? -2.554 -12.424 -3.144 1.00 74.19 130 TYR A C 1
ATOM 991 O O . TYR A 1 130 ? -1.953 -13.466 -2.893 1.00 74.19 130 TYR A O 1
ATOM 999 N N . LEU A 1 131 ? -2.689 -11.439 -2.259 1.00 68.62 131 LEU A N 1
ATOM 1000 C CA . LEU A 1 131 ? -2.243 -11.494 -0.869 1.00 68.62 131 LEU A CA 1
ATOM 1001 C C . LEU A 1 131 ? -3.351 -10.969 0.040 1.00 68.62 1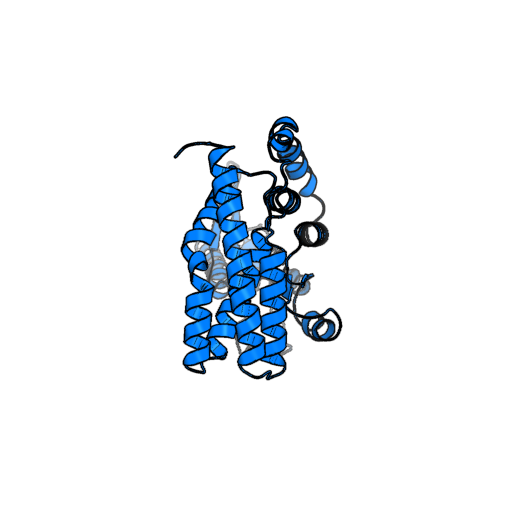31 LEU A C 1
ATOM 1003 O O . LEU A 1 131 ? -4.024 -9.984 -0.274 1.00 68.62 131 LEU A O 1
ATOM 1007 N N . SER A 1 132 ? -3.536 -11.614 1.188 1.00 66.50 132 SER A N 1
ATOM 1008 C CA . SER A 1 132 ? -4.472 -11.142 2.205 1.00 66.50 132 SER A CA 1
ATOM 1009 C C . SER A 1 132 ? -3.871 -10.019 3.046 1.00 66.50 132 SER A C 1
ATOM 1011 O O . SER A 1 132 ? -2.665 -9.962 3.265 1.00 66.50 132 SER A O 1
ATOM 1013 N N . LYS A 1 133 ? -4.729 -9.140 3.566 1.00 59.19 133 LYS A N 1
ATOM 1014 C CA . LYS A 1 133 ? -4.394 -8.239 4.670 1.00 59.19 133 LYS A CA 1
ATOM 1015 C C . LYS A 1 133 ? -4.594 -8.972 6.013 1.00 59.19 133 LYS A C 1
ATOM 1017 O O . LYS A 1 133 ? -5.601 -9.669 6.143 1.00 59.19 133 LYS A O 1
ATOM 1022 N N . PRO A 1 134 ? -3.723 -8.770 7.021 1.00 60.47 134 PRO A N 1
ATOM 1023 C CA . PRO A 1 134 ? -2.510 -7.950 6.970 1.00 60.47 134 PRO A CA 1
ATOM 1024 C C . PRO A 1 134 ? -1.442 -8.575 6.057 1.00 60.47 134 PRO A C 1
ATOM 1026 O O . PRO A 1 134 ? -1.298 -9.790 6.016 1.00 60.47 134 PRO A O 1
ATOM 1029 N N . LEU A 1 135 ? -0.733 -7.727 5.304 1.00 47.97 135 LEU A N 1
ATOM 1030 C CA . LEU A 1 135 ? 0.284 -8.151 4.340 1.00 47.97 135 LEU A CA 1
ATOM 1031 C C . LEU A 1 135 ? 1.486 -8.741 5.087 1.00 47.97 135 LEU A C 1
ATOM 1033 O O . LEU A 1 135 ? 2.141 -8.036 5.856 1.00 47.97 135 LEU A O 1
ATOM 1037 N N . GLU A 1 136 ? 1.775 -10.016 4.852 1.00 61.84 136 GLU A N 1
ATOM 1038 C CA . GLU A 1 136 ? 2.964 -10.680 5.384 1.00 61.84 136 GLU A CA 1
ATOM 1039 C C . GLU A 1 136 ? 4.104 -10.599 4.364 1.00 61.84 136 GLU A C 1
ATOM 1041 O O . GLU A 1 136 ? 3.945 -11.011 3.214 1.00 61.84 136 GLU A O 1
ATOM 1046 N N . VAL A 1 137 ? 5.253 -10.059 4.788 1.00 54.62 137 VAL A N 1
ATOM 1047 C CA . VAL A 1 137 ? 6.420 -9.839 3.915 1.00 54.62 137 VAL A CA 1
ATOM 1048 C C . VAL A 1 137 ? 6.917 -11.156 3.323 1.00 54.62 137 VAL A C 1
ATOM 1050 O O . VAL A 1 137 ? 7.172 -11.208 2.128 1.00 54.62 137 VAL A O 1
ATOM 1053 N N . ASP A 1 138 ? 6.965 -12.229 4.116 1.00 57.75 138 ASP A N 1
ATOM 1054 C CA . ASP A 1 138 ? 7.404 -13.550 3.648 1.00 57.75 138 ASP A CA 1
ATOM 1055 C C . ASP A 1 138 ? 6.519 -14.055 2.484 1.00 57.75 138 ASP A C 1
ATOM 1057 O O . ASP A 1 138 ? 7.029 -14.447 1.437 1.00 57.75 138 ASP A O 1
ATOM 1061 N N . GLN A 1 139 ? 5.189 -13.923 2.599 1.00 64.44 139 GLN A N 1
ATOM 1062 C CA . GLN A 1 139 ? 4.245 -14.312 1.538 1.00 64.44 139 GLN A CA 1
ATOM 1063 C C . GLN A 1 139 ? 4.365 -13.433 0.287 1.00 64.44 139 GLN A C 1
ATOM 1065 O O . GLN A 1 139 ? 4.211 -13.917 -0.836 1.00 64.44 139 GLN A O 1
ATOM 1070 N N . LEU A 1 140 ? 4.630 -12.135 0.468 1.00 67.88 140 LEU A N 1
ATOM 1071 C CA . LEU A 1 140 ? 4.901 -11.225 -0.641 1.00 67.88 140 LEU A CA 1
ATOM 1072 C C . LEU A 1 140 ? 6.183 -11.627 -1.373 1.00 67.88 140 LEU A C 1
ATOM 1074 O O . LEU A 1 140 ? 6.179 -11.673 -2.598 1.00 67.88 140 LEU A O 1
ATOM 1078 N N . MET A 1 141 ? 7.256 -11.928 -0.642 1.00 60.00 141 MET A N 1
ATOM 1079 C CA . MET A 1 141 ? 8.539 -12.315 -1.227 1.00 60.00 141 MET A CA 1
ATOM 1080 C C . MET A 1 141 ? 8.429 -13.630 -2.000 1.00 60.00 141 MET A C 1
ATOM 1082 O O . MET A 1 141 ? 8.925 -13.705 -3.123 1.00 60.00 141 MET A O 1
ATOM 1086 N N . ASP A 1 142 ? 7.713 -14.620 -1.461 1.00 69.00 142 ASP A N 1
ATOM 1087 C CA . ASP A 1 142 ? 7.437 -15.883 -2.154 1.00 69.00 142 ASP A CA 1
ATOM 1088 C C . ASP A 1 142 ? 6.646 -15.657 -3.451 1.00 69.00 142 ASP A C 1
ATOM 1090 O O . ASP A 1 142 ? 6.986 -16.202 -4.507 1.00 69.00 142 ASP A O 1
ATOM 1094 N N . LEU A 1 143 ? 5.612 -14.810 -3.401 1.00 70.06 143 LEU A N 1
ATOM 1095 C CA . LEU A 1 143 ? 4.806 -14.485 -4.573 1.00 70.06 143 LEU A CA 1
ATOM 1096 C C . LEU A 1 143 ? 5.626 -13.722 -5.624 1.00 70.06 143 LEU A C 1
ATOM 1098 O O . LEU A 1 143 ? 5.600 -14.088 -6.797 1.00 70.06 143 LEU A O 1
ATOM 1102 N N . LEU A 1 144 ? 6.403 -12.715 -5.222 1.00 67.88 144 LEU A N 1
ATOM 1103 C CA . LEU A 1 144 ? 7.285 -11.963 -6.120 1.00 67.88 144 LEU A CA 1
ATOM 1104 C C . LEU A 1 144 ? 8.351 -12.858 -6.759 1.00 67.88 144 LEU A C 1
ATOM 1106 O O . LEU A 1 144 ? 8.604 -12.736 -7.958 1.00 67.88 144 LEU A O 1
ATOM 1110 N N . ALA A 1 145 ? 8.939 -13.783 -5.997 1.00 69.00 145 ALA A N 1
ATOM 1111 C CA . ALA A 1 145 ? 9.889 -14.760 -6.518 1.00 69.00 145 ALA A CA 1
ATOM 1112 C C . ALA A 1 145 ? 9.230 -15.692 -7.545 1.00 69.00 145 ALA A C 1
ATOM 1114 O O . ALA A 1 145 ? 9.823 -15.973 -8.583 1.00 69.00 145 ALA A O 1
ATOM 1115 N N . SER A 1 146 ? 7.986 -16.118 -7.299 1.00 71.69 146 SER A N 1
ATOM 1116 C CA . SER A 1 146 ? 7.232 -16.962 -8.236 1.00 71.69 146 SER A CA 1
ATOM 1117 C C . SER A 1 146 ? 6.815 -16.245 -9.528 1.00 71.69 146 SER A C 1
ATOM 1119 O O . SER A 1 146 ? 6.643 -16.896 -10.556 1.00 71.69 146 SER A O 1
ATOM 1121 N N . LEU A 1 147 ? 6.671 -14.916 -9.485 1.00 70.88 147 LEU A N 1
ATOM 1122 C CA . LEU A 1 147 ? 6.263 -14.073 -10.615 1.00 70.88 147 LEU A CA 1
ATOM 1123 C C . LEU A 1 147 ? 7.449 -13.453 -11.370 1.00 70.88 147 LEU A C 1
ATOM 1125 O O . LEU A 1 147 ? 7.252 -12.816 -12.405 1.00 70.88 147 LEU A O 1
ATOM 1129 N N . SER A 1 148 ? 8.675 -13.629 -10.873 1.00 64.50 148 SER A N 1
ATOM 1130 C CA . SER A 1 148 ? 9.885 -13.090 -11.495 1.00 64.50 148 SER A CA 1
ATOM 1131 C C . SER A 1 148 ? 10.486 -14.092 -12.495 1.00 64.50 148 SER A C 1
ATOM 1133 O O . SER A 1 148 ? 10.728 -15.243 -12.129 1.00 64.50 148 SER A O 1
ATOM 1135 N N . PRO A 1 149 ? 10.796 -13.686 -13.742 1.00 55.53 149 PRO A N 1
ATOM 1136 C CA . PRO A 1 149 ? 11.568 -14.502 -14.678 1.00 55.53 149 PRO A CA 1
ATOM 1137 C C . PRO A 1 149 ? 12.944 -14.855 -14.088 1.00 55.53 149 PRO A C 1
ATOM 1139 O O . PRO A 1 149 ? 13.652 -13.987 -13.574 1.00 55.53 149 PRO A O 1
ATOM 1142 N N . GLY A 1 150 ? 13.299 -16.139 -14.148 1.00 52.81 150 GLY A N 1
ATOM 1143 C CA . GLY A 1 150 ? 14.268 -16.824 -13.281 1.00 52.81 150 GLY A CA 1
ATOM 1144 C C . GLY A 1 150 ? 15.754 -16.437 -13.310 1.00 52.81 150 GLY A C 1
ATOM 1145 O O . GLY A 1 150 ? 16.544 -17.247 -12.851 1.00 52.81 150 GLY A O 1
ATOM 1146 N N . ASP A 1 151 ? 16.157 -15.244 -13.753 1.00 46.19 151 ASP A N 1
ATOM 1147 C CA . ASP A 1 151 ? 17.587 -14.901 -13.906 1.00 46.19 151 ASP A CA 1
ATOM 1148 C C . ASP A 1 151 ? 18.058 -13.658 -13.117 1.00 46.19 151 ASP A C 1
ATOM 1150 O O . ASP A 1 151 ? 19.231 -13.299 -13.184 1.00 46.19 151 ASP A O 1
ATOM 1154 N N . ARG A 1 152 ? 17.194 -12.976 -12.345 1.00 48.00 152 ARG A N 1
ATOM 1155 C CA . ARG A 1 152 ? 17.563 -11.707 -11.656 1.00 48.00 152 ARG A CA 1
ATOM 1156 C C . ARG A 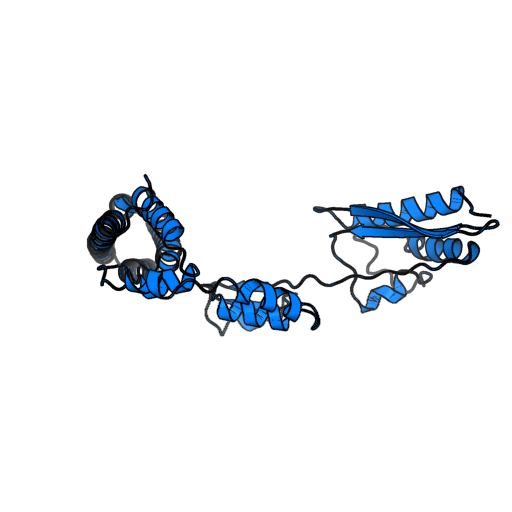1 152 ? 17.648 -11.771 -10.127 1.00 48.00 152 ARG A C 1
ATOM 1158 O O . ARG A 1 152 ? 17.961 -10.764 -9.497 1.00 48.00 152 ARG A O 1
ATOM 1165 N N . VAL A 1 153 ? 17.397 -12.931 -9.517 1.00 48.66 153 VAL A N 1
ATOM 1166 C CA . VAL A 1 153 ? 17.366 -13.072 -8.045 1.00 48.66 153 VAL A CA 1
ATOM 1167 C C . VAL A 1 153 ? 18.777 -13.186 -7.441 1.00 48.66 153 VAL A C 1
ATOM 1169 O O . VAL A 1 153 ? 19.005 -12.741 -6.315 1.00 48.66 153 VAL A O 1
ATOM 1172 N N . GLU A 1 154 ? 19.756 -13.704 -8.190 1.00 45.44 154 GLU A N 1
ATOM 1173 C CA . GLU A 1 154 ? 21.111 -13.957 -7.668 1.00 45.44 154 GLU A CA 1
ATOM 1174 C C . GLU A 1 154 ? 21.922 -12.673 -7.401 1.00 45.44 154 GLU A C 1
ATOM 1176 O O . GLU A 1 154 ? 22.735 -12.642 -6.477 1.00 45.44 154 GLU A O 1
ATOM 1181 N N . GLU A 1 155 ? 21.667 -11.585 -8.135 1.00 40.38 155 GLU A N 1
ATOM 1182 C CA . GLU A 1 155 ? 22.416 -10.326 -7.987 1.00 40.38 155 GLU A CA 1
ATOM 1183 C C . GLU A 1 155 ? 21.942 -9.491 -6.778 1.00 40.38 155 GLU A C 1
ATOM 1185 O O . GLU A 1 155 ? 22.737 -8.785 -6.156 1.00 40.38 155 GLU A O 1
ATOM 1190 N N . TYR A 1 156 ? 20.673 -9.634 -6.367 1.00 40.88 156 TYR A N 1
ATOM 1191 C CA . TYR A 1 156 ? 20.118 -8.947 -5.190 1.00 40.88 156 TYR A CA 1
ATOM 1192 C C . TYR A 1 156 ? 20.466 -9.655 -3.869 1.00 40.88 156 TYR A C 1
ATOM 1194 O O . TYR A 1 156 ? 20.791 -8.991 -2.884 1.00 40.88 156 TYR A O 1
ATOM 1202 N N . ALA A 1 157 ? 20.477 -10.994 -3.850 1.00 40.59 157 ALA A N 1
ATOM 1203 C CA . ALA A 1 157 ? 20.803 -11.777 -2.652 1.00 40.59 157 ALA A CA 1
ATOM 1204 C C . ALA A 1 157 ? 22.245 -11.541 -2.157 1.00 40.59 157 ALA A C 1
ATOM 1206 O O . ALA A 1 157 ? 22.510 -11.554 -0.952 1.00 40.59 157 ALA A O 1
ATOM 1207 N N . ALA A 1 158 ? 23.176 -11.272 -3.078 1.00 39.19 158 ALA A N 1
ATOM 1208 C CA . ALA A 1 158 ? 24.563 -10.950 -2.752 1.00 39.19 158 ALA A CA 1
ATOM 1209 C C . ALA A 1 158 ? 24.726 -9.554 -2.117 1.00 39.19 158 ALA A C 1
ATOM 1211 O O . ALA A 1 158 ? 25.637 -9.355 -1.312 1.00 39.19 158 ALA A O 1
ATOM 1212 N N . ALA A 1 159 ? 23.837 -8.602 -2.427 1.00 41.75 159 ALA A N 1
ATOM 1213 C CA . ALA A 1 159 ? 23.868 -7.248 -1.872 1.00 41.75 159 ALA A CA 1
ATOM 1214 C C . ALA A 1 159 ? 23.277 -7.173 -0.450 1.00 41.75 159 ALA A C 1
ATOM 1216 O O . ALA A 1 159 ? 23.745 -6.383 0.370 1.00 41.75 159 ALA A O 1
ATOM 1217 N N . THR A 1 160 ? 22.305 -8.030 -0.121 1.00 38.31 160 THR A N 1
ATOM 1218 C CA . THR A 1 160 ? 21.676 -8.103 1.214 1.00 38.31 160 THR A CA 1
ATOM 1219 C C . THR A 1 160 ? 22.441 -8.966 2.220 1.00 38.31 160 THR A C 1
ATOM 1221 O O . THR A 1 160 ? 22.222 -8.855 3.420 1.00 38.31 160 THR A O 1
ATOM 1224 N N . ALA A 1 161 ? 23.394 -9.792 1.778 1.00 39.25 161 ALA A N 1
ATOM 1225 C CA . ALA A 1 161 ? 24.225 -10.603 2.677 1.00 39.25 161 ALA A CA 1
ATOM 1226 C C . ALA A 1 161 ? 25.174 -9.769 3.574 1.00 39.25 161 ALA A C 1
ATOM 1228 O O . ALA A 1 161 ? 25.778 -10.306 4.503 1.00 39.25 161 ALA A O 1
ATOM 1229 N N . GLY A 1 162 ? 25.314 -8.464 3.304 1.00 37.09 162 GLY A N 1
ATOM 1230 C CA . GLY A 1 162 ? 26.177 -7.537 4.043 1.00 37.09 162 GLY A CA 1
ATOM 1231 C C . GLY A 1 162 ? 25.490 -6.695 5.125 1.00 37.09 162 GLY A C 1
ATOM 1232 O O . GLY A 1 162 ? 26.196 -6.030 5.879 1.00 37.09 162 GLY A O 1
ATOM 1233 N N . SER A 1 163 ? 24.157 -6.713 5.244 1.00 38.00 163 SER A N 1
ATOM 1234 C CA . SER A 1 163 ? 23.408 -5.941 6.256 1.00 38.00 163 SER A CA 1
ATOM 1235 C C . SER A 1 163 ? 23.074 -6.762 7.503 1.00 38.00 163 SER A C 1
ATOM 1237 O O . SER A 1 163 ? 22.064 -6.529 8.159 1.00 38.00 163 SER A O 1
ATOM 1239 N N . GLY A 1 164 ? 23.921 -7.739 7.844 1.00 35.84 164 GLY A N 1
ATOM 1240 C CA . GLY A 1 164 ? 23.826 -8.450 9.114 1.00 35.84 164 GLY A CA 1
ATOM 1241 C C . GLY A 1 164 ? 23.991 -7.465 10.268 1.00 35.84 164 GLY A C 1
ATOM 1242 O O . GLY A 1 164 ? 25.114 -7.160 10.671 1.00 35.84 164 GLY A O 1
ATOM 1243 N N . TYR A 1 165 ? 22.876 -6.950 10.784 1.00 40.62 165 TYR A N 1
ATOM 1244 C CA . TYR A 1 165 ? 22.868 -6.151 11.997 1.00 40.62 165 TYR A CA 1
ATOM 1245 C C . TYR A 1 165 ? 23.488 -6.977 13.120 1.00 40.62 165 TYR A C 1
ATOM 1247 O O . TYR A 1 165 ? 23.127 -8.134 13.349 1.00 40.62 165 TYR A O 1
ATOM 1255 N N . SER A 1 166 ? 24.474 -6.380 13.791 1.00 41.12 166 SER A N 1
ATOM 1256 C CA . SER A 1 166 ? 25.155 -7.007 14.915 1.00 41.12 166 SER A CA 1
ATOM 1257 C C . SER A 1 166 ? 24.123 -7.457 15.946 1.00 41.12 166 SER A C 1
ATOM 1259 O O . SER A 1 166 ? 23.328 -6.657 16.444 1.00 41.12 166 SER A O 1
ATOM 1261 N N . SER A 1 167 ? 24.191 -8.734 16.312 1.00 41.06 167 SER A N 1
ATOM 1262 C CA . SER A 1 167 ? 23.487 -9.334 17.446 1.00 41.06 167 SER A CA 1
ATOM 1263 C C . SER A 1 167 ? 23.637 -8.536 18.751 1.00 41.06 167 SER A C 1
ATOM 1265 O O . SER A 1 167 ? 22.806 -8.676 19.645 1.00 41.06 167 SER A O 1
ATOM 1267 N N . ASP A 1 168 ? 24.645 -7.662 18.858 1.00 42.94 168 ASP A N 1
ATOM 1268 C CA . ASP A 1 168 ? 24.834 -6.769 20.004 1.00 42.94 168 ASP A CA 1
ATOM 1269 C C . ASP A 1 168 ? 23.778 -5.656 20.109 1.00 42.94 168 ASP A C 1
ATOM 1271 O O . ASP A 1 168 ? 23.510 -5.207 21.221 1.00 42.94 168 ASP A O 1
ATOM 1275 N N . PHE A 1 169 ? 23.133 -5.237 19.009 1.00 44.88 169 PHE A N 1
ATOM 1276 C CA . PHE A 1 169 ? 22.065 -4.227 19.066 1.00 44.88 169 PHE A CA 1
ATOM 1277 C C . PHE A 1 169 ? 20.778 -4.811 19.670 1.00 44.88 169 PHE A C 1
ATOM 1279 O O . PHE A 1 169 ? 20.204 -4.226 20.582 1.00 44.88 169 PHE A O 1
ATOM 1286 N N . LEU A 1 170 ? 20.379 -6.022 19.262 1.00 44.06 170 LEU A N 1
ATOM 1287 C CA . LEU A 1 170 ? 19.213 -6.726 19.821 1.00 44.06 170 LEU A CA 1
ATOM 1288 C C . LEU A 1 170 ? 19.375 -7.060 21.313 1.00 44.06 170 LEU A C 1
ATOM 1290 O O . LEU A 1 170 ? 18.393 -7.035 22.055 1.00 44.06 170 LEU A O 1
ATOM 1294 N N . ASN A 1 171 ? 20.602 -7.323 21.775 1.00 49.91 171 ASN A N 1
ATOM 1295 C CA . ASN A 1 171 ? 20.876 -7.669 23.173 1.00 49.91 171 ASN A CA 1
ATOM 1296 C C . ASN A 1 171 ? 20.550 -6.536 24.169 1.00 49.91 171 ASN A C 1
ATOM 1298 O O . ASN A 1 171 ? 20.320 -6.825 25.342 1.00 49.91 171 ASN A O 1
ATOM 1302 N N . GLY A 1 172 ? 20.481 -5.274 23.724 1.00 49.22 172 GLY A N 1
ATOM 1303 C CA . GLY A 1 172 ? 20.086 -4.131 24.563 1.00 49.22 172 GLY A CA 1
ATOM 1304 C C . GLY A 1 172 ? 18.573 -3.883 24.656 1.00 49.22 172 GLY A C 1
ATOM 1305 O O . GLY A 1 172 ? 18.133 -3.155 25.539 1.00 49.22 172 GLY A O 1
ATOM 1306 N N . TRP A 1 173 ? 17.776 -4.492 23.771 1.00 55.16 173 TRP A N 1
ATOM 1307 C CA . TRP A 1 173 ? 16.349 -4.183 23.572 1.00 55.16 173 TRP A CA 1
ATOM 1308 C C . TRP A 1 173 ? 15.413 -5.299 24.066 1.00 55.16 173 TRP A C 1
ATOM 1310 O O . TRP A 1 173 ? 14.206 -5.251 23.863 1.00 55.16 173 TRP A O 1
ATOM 1320 N N . LEU A 1 174 ? 15.950 -6.319 24.735 1.00 54.28 174 LEU A N 1
ATOM 1321 C CA . LEU A 1 174 ? 15.221 -7.507 25.202 1.00 54.28 174 LEU A CA 1
ATOM 1322 C C . LEU A 1 174 ? 14.492 -7.318 26.550 1.00 54.28 174 LEU A C 1
ATOM 1324 O O . LEU A 1 174 ? 14.137 -8.301 27.204 1.00 54.28 174 LEU A O 1
ATOM 1328 N N . GLU A 1 175 ? 14.251 -6.078 26.979 1.00 62.31 175 GLU A N 1
ATOM 1329 C CA . GLU A 1 175 ? 13.377 -5.805 28.123 1.00 62.31 175 GLU A CA 1
ATOM 1330 C C . GLU A 1 175 ? 11.895 -5.947 27.731 1.00 62.31 175 GLU A C 1
ATOM 1332 O O . GLU A 1 175 ? 11.481 -5.673 26.605 1.00 62.31 175 GLU A O 1
ATOM 1337 N N . SER A 1 176 ? 11.070 -6.416 28.671 1.00 73.94 176 SER A N 1
ATOM 1338 C CA . SER A 1 176 ? 9.624 -6.526 28.466 1.00 73.94 176 SER A CA 1
ATOM 1339 C C . SER A 1 176 ? 8.976 -5.157 28.641 1.00 73.94 176 SER A C 1
ATOM 1341 O O . SER A 1 176 ? 8.886 -4.659 29.762 1.00 73.94 176 SER A O 1
ATOM 1343 N N . TYR A 1 177 ? 8.442 -4.597 27.560 1.00 85.44 177 TYR A N 1
ATOM 1344 C CA . TYR A 1 177 ? 7.709 -3.333 27.569 1.00 85.44 177 TYR A CA 1
ATOM 1345 C C . TYR A 1 177 ? 6.198 -3.600 27.531 1.00 85.44 177 TYR A C 1
ATOM 1347 O O . TYR A 1 177 ? 5.681 -4.039 26.503 1.00 85.44 177 TYR A O 1
ATOM 1355 N N . PRO A 1 178 ? 5.450 -3.372 28.630 1.00 87.12 178 PRO A N 1
ATOM 1356 C CA . PRO A 1 178 ? 4.012 -3.625 28.657 1.00 87.12 178 PRO A CA 1
ATOM 1357 C C . PRO A 1 178 ? 3.273 -2.966 27.484 1.00 87.12 178 PRO A C 1
ATOM 1359 O O . PRO A 1 178 ? 3.419 -1.769 27.236 1.00 87.12 178 PRO A O 1
ATOM 1362 N N . GLY A 1 179 ? 2.464 -3.755 26.776 1.00 88.38 179 GLY A N 1
ATOM 1363 C CA . GLY A 1 179 ? 1.681 -3.303 25.622 1.00 88.38 179 GLY A CA 1
ATOM 1364 C C . GLY A 1 179 ? 2.438 -3.254 24.288 1.00 88.38 179 GLY A C 1
ATOM 1365 O O . GLY A 1 179 ? 1.794 -3.022 23.267 1.00 88.38 179 GLY A O 1
ATOM 1366 N N . ILE A 1 180 ? 3.754 -3.499 24.276 1.00 91.25 180 ILE A N 1
ATOM 1367 C CA . ILE A 1 180 ? 4.604 -3.457 23.080 1.00 91.25 180 ILE A CA 1
ATOM 1368 C C . ILE A 1 180 ? 5.259 -4.827 22.861 1.00 91.25 180 ILE A C 1
ATOM 1370 O O . ILE A 1 180 ? 6.031 -5.289 23.701 1.00 91.25 180 ILE A O 1
ATOM 1374 N N . ASP A 1 181 ? 5.001 -5.463 21.716 1.00 88.19 181 ASP A N 1
ATOM 1375 C CA . ASP A 1 181 ? 5.780 -6.624 21.275 1.00 88.19 181 ASP A CA 1
ATOM 1376 C C . ASP A 1 181 ? 6.982 -6.150 20.458 1.00 88.19 181 ASP A C 1
ATOM 1378 O O . ASP A 1 181 ? 6.972 -6.092 19.228 1.00 88.19 181 ASP A O 1
ATOM 1382 N N . LEU A 1 182 ? 8.032 -5.769 21.180 1.00 84.31 182 LEU A N 1
ATOM 1383 C CA . LEU A 1 182 ? 9.235 -5.210 20.581 1.00 84.31 182 LEU A CA 1
ATOM 1384 C C . LEU A 1 182 ? 9.981 -6.231 19.716 1.00 84.31 182 LEU A C 1
ATOM 1386 O O . LEU A 1 182 ? 10.619 -5.865 18.735 1.00 84.31 182 LEU A O 1
ATOM 1390 N N . LYS A 1 183 ? 9.878 -7.522 20.045 1.00 80.94 183 LYS A N 1
ATOM 1391 C CA . LYS A 1 183 ? 10.503 -8.585 19.257 1.00 80.94 183 LYS A CA 1
ATOM 1392 C C . LYS A 1 183 ? 9.840 -8.698 17.885 1.00 80.94 183 LYS A C 1
ATOM 1394 O O . LYS A 1 183 ? 10.544 -8.783 16.880 1.00 80.94 183 LYS A O 1
ATOM 1399 N N . ASP A 1 184 ? 8.509 -8.696 17.847 1.00 78.38 184 ASP A N 1
ATOM 1400 C CA . ASP A 1 184 ? 7.752 -8.673 16.594 1.00 78.38 184 ASP A CA 1
ATOM 1401 C C . ASP A 1 184 ? 7.999 -7.370 15.816 1.00 78.38 184 ASP A C 1
ATOM 1403 O O . ASP A 1 184 ? 8.265 -7.424 14.615 1.00 78.38 184 ASP A O 1
ATOM 1407 N N . ALA A 1 185 ? 8.033 -6.218 16.499 1.00 80.31 185 ALA A N 1
ATOM 1408 C CA . ALA A 1 185 ? 8.326 -4.927 15.872 1.00 80.31 185 ALA A CA 1
ATOM 1409 C C . ALA A 1 185 ? 9.701 -4.911 15.184 1.00 80.31 185 ALA A C 1
ATOM 1411 O O . ALA A 1 185 ? 9.806 -4.528 14.020 1.00 80.31 185 ALA A O 1
ATOM 1412 N N . MET A 1 186 ? 10.750 -5.382 15.867 1.00 78.75 186 MET A N 1
ATOM 1413 C CA . MET A 1 186 ? 12.104 -5.443 15.304 1.00 78.75 186 MET A CA 1
ATOM 1414 C C . MET A 1 186 ? 12.199 -6.416 14.129 1.00 78.75 186 MET A C 1
ATOM 1416 O O . MET A 1 186 ? 12.916 -6.135 13.175 1.00 78.75 186 MET A O 1
ATOM 1420 N N . LYS A 1 187 ? 11.443 -7.524 14.138 1.00 70.94 187 LYS A N 1
ATOM 1421 C CA . LYS A 1 187 ? 11.363 -8.416 12.972 1.00 70.94 187 LYS A CA 1
ATOM 1422 C C . LYS A 1 187 ? 10.726 -7.707 11.768 1.00 70.94 187 LYS A C 1
ATOM 1424 O O . LYS A 1 187 ? 11.187 -7.884 10.647 1.00 70.94 187 LYS A O 1
ATOM 1429 N N . ARG A 1 188 ? 9.662 -6.927 11.987 1.00 64.75 188 ARG A N 1
ATOM 1430 C CA . ARG A 1 188 ? 8.918 -6.231 10.919 1.00 64.75 188 ARG A CA 1
ATOM 1431 C C . ARG A 1 188 ? 9.667 -5.041 10.327 1.00 64.75 188 ARG A C 1
ATOM 1433 O O . ARG A 1 188 ? 9.448 -4.723 9.163 1.00 64.75 188 ARG A O 1
ATOM 1440 N N . LEU A 1 189 ? 10.501 -4.387 11.127 1.00 63.25 189 LEU A N 1
ATOM 1441 C CA . LEU A 1 189 ? 11.237 -3.177 10.753 1.00 63.25 189 LEU A CA 1
ATOM 1442 C C . LEU A 1 189 ? 12.713 -3.448 10.443 1.00 63.25 189 LEU A C 1
ATOM 1444 O O . LEU A 1 189 ? 13.518 -2.529 10.499 1.00 63.25 189 LEU A O 1
ATOM 1448 N N . ASP A 1 190 ? 13.069 -4.704 10.157 1.00 58.66 190 ASP A N 1
ATOM 1449 C CA . ASP A 1 190 ? 14.442 -5.126 9.835 1.00 58.66 190 ASP A CA 1
ATOM 1450 C C . ASP A 1 190 ? 15.491 -4.668 10.873 1.00 58.66 190 ASP A C 1
ATOM 1452 O O . ASP A 1 190 ? 16.633 -4.347 10.562 1.00 58.66 190 ASP A O 1
ATOM 1456 N N . GLY A 1 191 ? 15.085 -4.604 12.144 1.00 63.97 191 GLY A N 1
ATOM 1457 C CA . GLY A 1 191 ? 15.927 -4.157 13.253 1.00 63.97 191 GLY A CA 1
ATOM 1458 C C . GLY A 1 191 ? 16.135 -2.641 13.364 1.00 63.97 191 GLY A C 1
ATOM 1459 O O . GLY A 1 191 ? 16.922 -2.219 14.214 1.00 63.97 191 GLY A O 1
ATOM 1460 N N . ASP A 1 192 ? 15.440 -1.816 12.571 1.00 66.75 192 ASP A N 1
ATOM 1461 C CA . ASP A 1 192 ? 15.559 -0.354 12.615 1.00 66.75 192 ASP A CA 1
ATOM 1462 C C . ASP A 1 192 ? 14.843 0.254 13.839 1.00 66.75 192 ASP A C 1
ATOM 1464 O O . ASP A 1 192 ? 13.682 0.679 13.808 1.00 66.75 192 ASP A O 1
ATOM 1468 N N . GLY A 1 193 ? 15.559 0.268 14.966 1.00 75.00 193 GLY A N 1
ATOM 1469 C CA . GLY A 1 193 ? 15.075 0.816 16.232 1.00 75.00 193 GLY A CA 1
ATOM 1470 C C . GLY A 1 193 ? 14.876 2.336 16.230 1.00 75.00 193 GLY A C 1
ATOM 1471 O O . GLY A 1 193 ? 13.998 2.821 16.943 1.00 75.00 193 GLY A O 1
ATOM 1472 N N . GLU A 1 194 ? 15.646 3.095 15.442 1.00 71.56 194 GLU A N 1
ATOM 1473 C CA . GLU A 1 194 ? 15.486 4.557 15.357 1.00 71.56 194 GLU A CA 1
ATOM 1474 C C . GLU A 1 194 ? 14.173 4.905 14.655 1.00 71.56 194 GLU A C 1
ATOM 1476 O O . GLU A 1 194 ? 13.368 5.676 15.186 1.00 71.56 194 GLU A O 1
ATOM 1481 N N . PHE A 1 195 ? 13.906 4.253 13.523 1.00 70.19 195 PHE A N 1
ATOM 1482 C CA . PHE A 1 195 ? 12.645 4.402 12.811 1.00 70.19 195 PHE A CA 1
ATOM 1483 C C . PHE A 1 195 ? 11.451 3.939 13.658 1.00 70.19 195 PHE A C 1
ATOM 1485 O O . PHE A 1 195 ? 10.415 4.605 13.699 1.00 70.19 195 PHE A O 1
ATOM 1492 N N . TYR A 1 196 ? 11.595 2.852 14.425 1.00 80.50 196 TYR A N 1
ATOM 1493 C CA . TYR A 1 196 ? 10.543 2.419 15.347 1.00 80.50 196 TYR A CA 1
ATOM 1494 C C . TYR A 1 196 ? 10.184 3.491 16.388 1.00 80.50 196 TYR A C 1
ATOM 1496 O O . TYR A 1 196 ? 9.002 3.730 16.650 1.00 80.50 196 TYR A O 1
ATOM 1504 N N . LEU A 1 197 ? 11.181 4.169 16.966 1.00 82.44 197 LEU A N 1
ATOM 1505 C CA . LEU A 1 197 ? 10.947 5.246 17.932 1.00 82.44 197 LEU A CA 1
ATOM 1506 C C . LEU A 1 197 ? 10.242 6.455 17.298 1.00 82.44 197 LEU A C 1
ATOM 1508 O O . LEU A 1 197 ? 9.363 7.039 17.939 1.00 82.44 197 LEU A O 1
ATOM 1512 N N . GLU A 1 198 ? 10.571 6.805 16.052 1.00 76.25 198 GLU A N 1
ATOM 1513 C CA . GLU A 1 198 ? 9.872 7.853 15.295 1.00 76.25 198 GLU A CA 1
ATOM 1514 C C . GLU A 1 198 ? 8.385 7.510 15.122 1.00 76.25 198 GLU A C 1
ATOM 1516 O O . GLU A 1 198 ? 7.508 8.297 15.501 1.00 76.25 198 GLU A O 1
ATOM 1521 N N . LEU A 1 199 ? 8.094 6.296 14.646 1.00 79.19 199 LEU A N 1
ATOM 1522 C CA . LEU A 1 199 ? 6.729 5.818 14.430 1.00 79.19 199 LEU A CA 1
ATOM 1523 C C . LEU A 1 199 ? 5.910 5.779 15.730 1.00 79.19 199 LEU A C 1
ATOM 1525 O O . LEU A 1 199 ? 4.735 6.159 15.748 1.00 79.19 199 LEU A O 1
ATOM 1529 N N . MET A 1 200 ? 6.525 5.356 16.837 1.00 87.69 200 MET A N 1
ATOM 1530 C CA . MET A 1 200 ? 5.899 5.371 18.161 1.00 87.69 200 MET A CA 1
ATOM 1531 C C . MET A 1 200 ? 5.623 6.802 18.646 1.00 87.69 200 MET A C 1
ATOM 1533 O O . MET A 1 200 ? 4.562 7.072 19.218 1.00 87.69 200 MET A O 1
ATOM 1537 N N . GLY A 1 201 ? 6.528 7.743 18.365 1.00 84.19 201 GLY A N 1
ATOM 1538 C CA . GLY A 1 201 ? 6.329 9.166 18.639 1.00 84.19 201 GLY A CA 1
ATOM 1539 C C . GLY A 1 201 ? 5.138 9.753 17.877 1.00 84.19 201 GLY A C 1
ATOM 1540 O O . GLY A 1 201 ? 4.332 10.495 18.449 1.00 84.19 201 GLY A O 1
ATOM 1541 N N . ASP A 1 202 ? 4.978 9.388 16.609 1.00 79.75 202 ASP A N 1
ATOM 1542 C CA . ASP A 1 202 ? 3.838 9.808 15.794 1.00 79.75 202 ASP A CA 1
ATOM 1543 C C . ASP A 1 202 ? 2.528 9.152 16.230 1.00 79.75 202 ASP A C 1
ATOM 1545 O O . ASP A 1 202 ? 1.485 9.819 16.286 1.00 79.75 202 ASP A O 1
ATOM 1549 N N . PHE A 1 203 ? 2.579 7.885 16.645 1.00 89.38 203 PHE A N 1
ATOM 1550 C CA . PHE A 1 203 ? 1.446 7.223 17.280 1.00 89.38 203 PHE A CA 1
ATOM 1551 C C . PHE A 1 203 ? 0.988 7.975 18.531 1.00 89.38 203 PHE A C 1
ATOM 1553 O O . PHE A 1 203 ? -0.200 8.273 18.672 1.00 89.38 203 PHE A O 1
ATOM 1560 N N . ALA A 1 204 ? 1.923 8.352 19.405 1.00 89.62 204 ALA A N 1
ATOM 1561 C CA . ALA A 1 204 ? 1.615 9.068 20.635 1.00 89.62 204 ALA A CA 1
ATOM 1562 C C . ALA A 1 204 ? 0.935 10.418 20.381 1.00 89.62 204 ALA A C 1
ATOM 1564 O O . ALA A 1 204 ? -0.075 10.730 21.016 1.00 89.62 204 ALA A O 1
ATOM 1565 N N . LYS A 1 205 ? 1.446 11.201 19.422 1.00 84.81 205 LYS A N 1
ATOM 1566 C CA . LYS A 1 205 ? 0.869 12.505 19.054 1.00 84.81 205 LYS A CA 1
ATOM 1567 C C . LYS A 1 205 ? -0.540 12.373 18.479 1.00 84.81 205 LYS A C 1
ATOM 1569 O O . LYS A 1 205 ? -1.398 13.202 18.773 1.00 84.81 205 LYS A O 1
ATOM 1574 N N . ARG A 1 206 ? -0.769 11.368 17.629 1.00 84.88 206 ARG A N 1
ATOM 1575 C CA . ARG A 1 206 ? -2.001 11.252 16.836 1.00 84.88 206 ARG A CA 1
ATOM 1576 C C . ARG A 1 206 ? -3.104 10.462 17.530 1.00 84.88 206 ARG A C 1
ATOM 1578 O O . ARG A 1 206 ? -4.276 10.776 17.339 1.00 84.88 206 ARG A O 1
ATOM 1585 N N . TYR A 1 207 ? -2.740 9.457 18.323 1.00 90.12 207 TYR A N 1
ATOM 1586 C CA . TYR A 1 207 ? -3.687 8.516 18.922 1.00 90.12 207 TYR A CA 1
ATOM 1587 C C . TYR A 1 207 ? -3.716 8.554 20.450 1.00 90.12 207 TYR A C 1
ATOM 1589 O O . TYR A 1 207 ? -4.581 7.915 21.042 1.00 90.12 207 TYR A O 1
ATOM 1597 N N . GLY A 1 208 ? -2.863 9.350 21.106 1.00 88.44 208 GLY A N 1
ATOM 1598 C CA . GLY A 1 208 ? -2.867 9.483 22.568 1.00 88.44 208 GLY A CA 1
ATOM 1599 C C . GLY A 1 208 ? -4.202 9.959 23.161 1.00 88.44 208 GLY A C 1
ATOM 1600 O O . GLY A 1 208 ? -4.499 9.643 24.307 1.00 88.44 208 GLY A O 1
ATOM 1601 N N . THR A 1 209 ? -5.026 10.667 22.381 1.00 91.81 209 THR A N 1
ATOM 1602 C CA . THR A 1 209 ? -6.368 11.146 22.771 1.00 91.81 209 THR A CA 1
ATOM 1603 C C . THR A 1 209 ? -7.492 10.516 21.941 1.00 91.81 209 THR A C 1
ATOM 1605 O O . THR A 1 209 ? -8.627 10.995 21.951 1.00 91.81 209 THR A O 1
ATOM 1608 N N . VAL A 1 210 ? -7.213 9.435 21.198 1.00 92.69 210 VAL A N 1
ATOM 1609 C CA . VAL A 1 210 ? -8.200 8.824 20.288 1.00 92.69 210 VAL A CA 1
ATOM 1610 C C . VAL A 1 210 ? -9.445 8.333 21.029 1.00 92.69 210 VAL A C 1
ATOM 1612 O O . VAL A 1 210 ? -10.552 8.430 20.504 1.00 92.69 210 VAL A O 1
ATOM 1615 N N . THR A 1 211 ? -9.290 7.872 22.269 1.00 94.69 211 THR A N 1
ATOM 1616 C CA . THR A 1 211 ? -10.388 7.376 23.108 1.00 94.69 211 THR A CA 1
ATOM 1617 C C . THR A 1 211 ? -11.336 8.486 23.543 1.00 94.69 211 THR A C 1
ATOM 1619 O O . THR A 1 211 ? -12.541 8.259 23.589 1.00 94.69 211 THR A O 1
ATOM 1622 N N . ASP A 1 212 ? -10.835 9.708 23.750 1.00 93.38 212 ASP A N 1
ATOM 1623 C CA . ASP A 1 212 ? -11.680 10.875 24.034 1.00 93.38 212 ASP A CA 1
ATOM 1624 C C . ASP A 1 212 ? -12.545 11.227 22.817 1.00 93.38 212 ASP A C 1
ATOM 1626 O O . ASP A 1 212 ? -13.719 11.583 22.943 1.00 93.38 212 ASP A O 1
ATOM 1630 N N . ILE A 1 213 ? -11.967 11.112 21.616 1.00 93.19 213 ILE A N 1
ATOM 1631 C CA . ILE A 1 213 ? -12.674 11.348 20.352 1.00 93.19 213 ILE A CA 1
ATOM 1632 C C . ILE A 1 213 ? -13.742 10.269 20.136 1.00 93.19 213 ILE A C 1
ATOM 1634 O O . ILE A 1 213 ? -14.858 10.598 19.731 1.00 93.19 213 ILE A O 1
ATOM 1638 N N . MET A 1 214 ? -13.421 9.003 20.425 1.00 93.88 214 MET A N 1
ATOM 1639 C CA . MET A 1 214 ? -14.374 7.891 20.364 1.00 93.88 214 MET A CA 1
ATOM 1640 C C . MET A 1 214 ? -15.524 8.080 21.357 1.00 93.88 214 MET A C 1
ATOM 1642 O O . MET A 1 214 ? -16.676 7.931 20.964 1.00 93.88 214 MET A O 1
ATOM 1646 N N . GLY A 1 215 ? -15.232 8.464 22.605 1.00 92.31 215 GLY A N 1
ATOM 1647 C CA . GLY A 1 215 ? -16.246 8.734 23.627 1.00 92.31 215 GLY A CA 1
ATOM 1648 C C . GLY A 1 215 ? -17.245 9.804 23.184 1.00 92.31 215 GLY A C 1
ATOM 1649 O O . GLY A 1 215 ? -18.444 9.549 23.168 1.00 92.31 215 GLY A O 1
ATOM 1650 N N . ARG A 1 216 ? -16.757 10.953 22.693 1.00 93.62 216 ARG A N 1
ATOM 1651 C CA . ARG A 1 216 ? -17.632 12.021 22.169 1.00 93.62 216 ARG A CA 1
ATOM 1652 C C . ARG A 1 216 ? -18.468 11.565 20.976 1.00 93.62 216 ARG A C 1
ATOM 1654 O O . ARG A 1 216 ? -19.645 11.880 20.900 1.00 93.62 216 ARG A O 1
ATOM 1661 N N . ALA A 1 217 ? -17.875 10.810 20.051 1.00 92.56 217 ALA A N 1
ATOM 1662 C CA . ALA A 1 217 ? -18.610 10.287 18.903 1.00 92.56 217 ALA A CA 1
ATOM 1663 C C . ALA A 1 217 ? -19.724 9.312 19.326 1.00 92.56 217 ALA A C 1
ATOM 1665 O O . ALA A 1 217 ? -20.783 9.300 18.706 1.00 92.56 217 ALA A O 1
ATOM 1666 N N . LEU A 1 218 ? -19.516 8.527 20.388 1.00 90.88 218 LEU A N 1
ATOM 1667 C CA . LEU A 1 218 ? -20.556 7.665 20.959 1.00 90.88 218 LEU A CA 1
ATOM 1668 C C . LEU A 1 218 ? -21.668 8.473 21.633 1.00 90.88 218 LEU A C 1
ATOM 1670 O O . LEU A 1 218 ? -22.837 8.146 21.427 1.00 90.88 218 LEU A O 1
ATOM 1674 N N . ASP A 1 219 ? -21.322 9.526 22.378 1.00 91.00 219 ASP A N 1
ATOM 1675 C CA . ASP A 1 219 ? -22.295 10.440 22.995 1.00 91.00 219 ASP A CA 1
ATOM 1676 C C . ASP A 1 219 ? -23.161 11.145 21.934 1.00 91.00 219 ASP A C 1
ATOM 1678 O O . ASP A 1 219 ? -24.373 11.280 22.104 1.00 91.00 219 ASP A O 1
ATOM 1682 N N . ASP A 1 220 ? -22.554 11.512 20.801 1.00 91.06 220 ASP A N 1
ATOM 1683 C CA . ASP A 1 220 ? -23.221 12.124 19.645 1.00 91.06 220 ASP A CA 1
ATOM 1684 C C . ASP A 1 220 ? -23.996 11.104 18.776 1.00 91.06 220 ASP A C 1
ATOM 1686 O O . ASP A 1 220 ? -24.664 11.479 17.809 1.00 91.06 220 ASP A O 1
ATOM 1690 N N . GLY A 1 221 ? -23.914 9.804 19.084 1.00 88.75 221 GLY A N 1
ATOM 1691 C CA . GLY A 1 221 ? -24.538 8.726 18.306 1.00 88.75 221 GLY A CA 1
ATOM 1692 C C . GLY A 1 221 ? -23.867 8.431 16.953 1.00 88.75 221 GLY A C 1
ATOM 1693 O O . GLY A 1 221 ? -24.400 7.659 16.150 1.00 88.75 221 GLY A O 1
ATOM 1694 N N . ASP A 1 222 ? -22.688 8.996 16.687 1.00 90.62 222 ASP A N 1
ATOM 1695 C CA . ASP A 1 222 ? -21.916 8.826 15.453 1.00 90.62 222 ASP A CA 1
ATOM 1696 C C . ASP A 1 222 ? -21.085 7.531 15.470 1.00 90.62 222 ASP A C 1
ATOM 1698 O O . ASP A 1 222 ? -19.852 7.505 15.512 1.00 90.62 222 ASP A O 1
ATOM 1702 N N . THR A 1 223 ? -21.793 6.404 15.409 1.00 87.62 223 THR A N 1
ATOM 1703 C CA . THR A 1 223 ? -21.186 5.063 15.346 1.00 87.62 223 THR A CA 1
ATOM 1704 C C . THR A 1 223 ? -20.308 4.852 14.110 1.00 87.62 223 THR A C 1
ATOM 1706 O O . THR A 1 223 ? -19.388 4.032 14.142 1.00 87.62 223 THR A O 1
ATOM 1709 N N . ARG A 1 224 ? -20.552 5.593 13.020 1.00 89.12 224 ARG A N 1
ATOM 1710 C CA . ARG A 1 224 ? -19.751 5.512 11.793 1.00 89.12 224 ARG A CA 1
ATOM 1711 C C . ARG A 1 224 ? -18.344 6.047 12.031 1.00 89.12 224 ARG A C 1
ATOM 1713 O O . ARG A 1 224 ? -17.379 5.358 11.719 1.00 89.12 224 ARG A O 1
ATOM 1720 N N . LYS A 1 225 ? -18.224 7.222 12.647 1.00 89.44 225 LYS A N 1
ATOM 1721 C CA . LYS A 1 225 ? -16.925 7.807 12.992 1.00 89.44 225 LYS A CA 1
ATOM 1722 C C . LYS A 1 225 ? -16.116 6.915 13.930 1.00 89.44 225 LYS A C 1
ATOM 1724 O O . LYS A 1 225 ? -14.904 6.800 13.767 1.00 89.44 225 LYS A O 1
ATOM 1729 N N . VAL A 1 226 ? -16.774 6.246 14.879 1.00 91.75 226 VAL A N 1
ATOM 1730 C CA . VAL A 1 226 ? -16.106 5.271 15.757 1.00 91.75 226 VAL A CA 1
ATOM 1731 C C . VAL A 1 226 ? -15.562 4.093 14.945 1.00 91.75 226 VAL A C 1
ATOM 1733 O O . VAL A 1 226 ? -14.402 3.732 15.128 1.00 91.75 226 VAL A O 1
ATOM 1736 N N . LYS A 1 227 ? -16.341 3.538 14.003 1.00 87.25 227 LYS A N 1
ATOM 1737 C CA . LYS A 1 227 ? -15.868 2.467 13.105 1.00 87.25 227 LYS A CA 1
ATOM 1738 C C . LYS A 1 227 ? -14.641 2.888 12.294 1.00 87.25 227 LYS A C 1
ATOM 1740 O O . LYS A 1 227 ? -13.670 2.138 12.246 1.00 87.25 227 LYS A O 1
ATOM 1745 N N . ASP A 1 228 ? -14.648 4.090 11.721 1.00 85.50 228 ASP A N 1
ATOM 1746 C CA . ASP A 1 228 ? -13.521 4.595 10.924 1.00 85.50 228 ASP A CA 1
ATOM 1747 C C . ASP A 1 228 ? -12.244 4.756 11.776 1.00 85.50 228 ASP A C 1
ATOM 1749 O O . ASP A 1 228 ? -11.139 4.396 11.350 1.00 85.50 228 ASP A O 1
ATOM 1753 N N . LEU A 1 229 ? -12.389 5.243 13.016 1.00 88.56 229 LEU A N 1
ATOM 1754 C CA . LEU A 1 229 ? -11.285 5.354 13.974 1.00 88.56 229 LEU A CA 1
ATOM 1755 C C . LEU A 1 229 ? -10.749 3.982 14.390 1.00 88.56 229 LEU A C 1
ATOM 1757 O O . LEU A 1 229 ? -9.535 3.799 14.431 1.00 88.56 229 LEU A O 1
ATOM 1761 N N . VAL A 1 230 ? -11.630 3.018 14.663 1.00 90.12 230 VAL A N 1
ATOM 1762 C CA . VAL A 1 230 ? -11.255 1.639 15.003 1.00 90.12 230 VAL A CA 1
ATOM 1763 C C . VAL A 1 230 ? -10.495 0.981 13.854 1.00 90.12 230 VAL A C 1
ATOM 1765 O O . VAL A 1 230 ? -9.426 0.415 14.079 1.00 90.12 230 VAL A O 1
ATOM 1768 N N . HIS A 1 231 ? -10.988 1.107 12.620 1.00 85.50 231 HIS A N 1
ATOM 1769 C CA . HIS A 1 231 ? -10.334 0.545 11.439 1.00 85.50 231 HIS A CA 1
ATOM 1770 C C . HIS A 1 231 ? -8.921 1.115 11.250 1.00 85.50 231 HIS A C 1
ATOM 1772 O O . HIS A 1 231 ? -7.954 0.376 11.054 1.00 85.50 231 HIS A O 1
ATOM 1778 N N . THR A 1 232 ? -8.786 2.436 11.390 1.00 82.88 232 THR A N 1
ATOM 1779 C CA . THR A 1 232 ? -7.489 3.121 11.317 1.00 82.88 232 THR A CA 1
ATOM 1780 C C . THR A 1 232 ? -6.555 2.668 12.442 1.00 82.88 232 THR A C 1
ATOM 1782 O O . THR A 1 232 ? -5.386 2.361 12.199 1.00 82.88 232 THR A O 1
ATOM 1785 N N . LEU A 1 233 ? -7.068 2.575 13.673 1.00 86.75 233 LEU A N 1
ATOM 1786 C CA . LEU A 1 233 ? -6.291 2.178 14.842 1.00 86.75 233 LEU A CA 1
ATOM 1787 C C . LEU A 1 233 ? -5.786 0.735 14.723 1.00 86.75 233 LEU A C 1
ATOM 1789 O O . LEU A 1 233 ? -4.628 0.485 15.051 1.00 86.75 233 LEU A O 1
ATOM 1793 N N . LYS A 1 234 ? -6.589 -0.198 14.192 1.00 84.12 234 LYS A N 1
ATOM 1794 C CA . LYS A 1 234 ? -6.152 -1.577 13.898 1.00 84.12 234 LYS A CA 1
ATOM 1795 C C . LYS A 1 234 ? -4.982 -1.607 12.916 1.00 84.12 234 LYS A C 1
ATOM 1797 O O . LYS A 1 234 ? -4.018 -2.333 13.142 1.00 84.12 234 LYS A O 1
ATOM 1802 N N . GLY A 1 235 ? -5.043 -0.802 11.854 1.00 73.06 235 GLY A N 1
ATOM 1803 C CA . GLY A 1 235 ? -3.960 -0.713 10.872 1.00 73.06 235 GLY A CA 1
ATOM 1804 C C . GLY A 1 235 ? -2.643 -0.261 11.505 1.00 73.06 235 GLY A C 1
ATOM 1805 O O . GLY A 1 235 ? -1.619 -0.925 11.358 1.00 73.06 235 GLY A O 1
ATOM 1806 N N . VAL A 1 236 ? -2.686 0.828 12.275 1.00 78.31 236 VAL A N 1
ATOM 1807 C CA . VAL A 1 236 ? -1.488 1.398 12.911 1.00 78.31 236 VAL A CA 1
ATOM 1808 C C . VAL A 1 236 ? -0.936 0.487 14.011 1.00 78.31 236 VAL A C 1
ATOM 1810 O O . VAL A 1 236 ? 0.269 0.267 14.088 1.00 78.31 236 VAL A O 1
ATOM 1813 N N . THR A 1 237 ? -1.801 -0.092 14.843 1.00 83.50 237 THR A N 1
ATOM 1814 C CA . THR A 1 237 ? -1.382 -0.967 15.955 1.00 83.50 237 THR A CA 1
ATOM 1815 C C . THR A 1 237 ? -0.842 -2.314 15.486 1.00 83.50 237 THR A C 1
ATOM 1817 O O . THR A 1 237 ? 0.048 -2.859 16.133 1.00 83.50 237 THR A O 1
ATOM 1820 N N . SER A 1 238 ? -1.311 -2.825 14.342 1.00 72.62 238 SER A N 1
ATOM 1821 C CA . SER A 1 238 ? -0.722 -4.003 13.696 1.00 72.62 238 SER A CA 1
ATOM 1822 C C . SER A 1 238 ? 0.676 -3.726 13.148 1.00 72.62 238 SER A C 1
ATOM 1824 O O . SER A 1 238 ? 1.498 -4.636 13.118 1.00 72.62 238 SER A O 1
ATOM 1826 N N . TYR A 1 239 ? 0.932 -2.503 12.677 1.00 69.56 239 TYR A N 1
ATOM 1827 C CA . TYR A 1 239 ? 2.235 -2.113 12.143 1.00 69.56 239 TYR A CA 1
ATOM 1828 C C . TYR A 1 239 ? 3.269 -1.876 13.253 1.00 69.56 239 TYR A C 1
ATOM 1830 O O . TYR A 1 239 ? 4.426 -2.247 13.106 1.00 69.56 239 TYR A O 1
ATOM 1838 N N . LEU A 1 240 ? 2.835 -1.319 14.387 1.00 83.00 240 LEU A N 1
ATOM 1839 C CA . LEU A 1 240 ? 3.677 -1.005 15.549 1.00 83.00 240 LEU A CA 1
ATOM 1840 C C . LEU A 1 240 ? 3.853 -2.159 16.551 1.00 83.00 240 LEU A C 1
ATOM 1842 O O . LEU A 1 240 ? 4.490 -1.970 17.589 1.00 83.00 240 LEU A O 1
ATOM 1846 N N . SER A 1 241 ? 3.246 -3.316 16.273 1.00 89.12 241 SER A N 1
ATOM 1847 C CA . SER A 1 241 ? 3.207 -4.482 17.166 1.00 89.12 241 SER A CA 1
ATOM 1848 C C . SER A 1 241 ? 2.667 -4.141 18.565 1.00 89.12 241 SER A C 1
ATOM 1850 O O . SER A 1 241 ? 3.307 -4.381 19.589 1.00 89.12 241 SER A O 1
ATOM 1852 N N . LEU A 1 242 ? 1.451 -3.576 18.603 1.00 92.62 242 LEU A N 1
ATOM 1853 C CA . LEU A 1 242 ? 0.715 -3.204 19.822 1.00 92.62 242 LEU A CA 1
ATOM 1854 C C . LEU A 1 242 ? -0.475 -4.162 20.056 1.00 92.62 242 LEU A C 1
ATOM 1856 O O . LEU A 1 242 ? -1.633 -3.778 19.844 1.00 92.62 242 LEU A O 1
ATOM 1860 N N . PRO A 1 243 ? -0.228 -5.422 20.467 1.00 86.25 243 PRO A N 1
ATOM 1861 C CA . PRO A 1 243 ? -1.216 -6.503 20.404 1.00 86.25 243 PRO A CA 1
ATOM 1862 C C . PRO A 1 243 ? -2.456 -6.261 21.273 1.00 86.25 243 PRO A C 1
ATOM 1864 O O . PRO A 1 243 ? -3.571 -6.598 20.877 1.00 86.25 243 PRO A O 1
ATOM 1867 N N . GLU A 1 244 ? -2.291 -5.645 22.445 1.00 92.25 244 GLU A N 1
ATOM 1868 C CA . GLU A 1 244 ? -3.413 -5.360 23.345 1.00 92.25 244 GLU A CA 1
ATOM 1869 C C . GLU A 1 244 ? -4.358 -4.298 22.761 1.00 92.25 244 GLU A C 1
ATOM 1871 O O . GLU A 1 244 ? -5.578 -4.476 22.764 1.00 92.25 244 GLU A O 1
ATOM 1876 N N . VAL A 1 245 ? -3.797 -3.215 22.211 1.00 94.69 245 VAL A N 1
ATOM 1877 C CA . VAL A 1 245 ? -4.572 -2.136 21.580 1.00 94.69 245 VAL A CA 1
ATOM 1878 C C . VAL A 1 245 ? -5.299 -2.670 20.344 1.00 94.69 245 VAL A C 1
ATOM 1880 O O . VAL A 1 245 ? -6.482 -2.387 20.155 1.00 94.69 245 VAL A O 1
ATOM 1883 N N . TRP A 1 246 ? -4.619 -3.497 19.543 1.00 91.94 246 TRP A N 1
ATOM 1884 C CA . TRP A 1 246 ? -5.206 -4.142 18.371 1.00 91.94 246 TRP A CA 1
ATOM 1885 C C . TRP A 1 246 ? -6.387 -5.050 18.743 1.00 91.94 246 TRP A C 1
ATOM 1887 O O . TRP A 1 246 ? -7.460 -4.930 18.154 1.00 91.94 246 TRP A O 1
ATOM 1897 N N . SER A 1 247 ? -6.228 -5.903 19.762 1.00 90.50 247 SER A N 1
ATOM 1898 C CA . SER A 1 247 ? -7.277 -6.833 20.207 1.00 90.50 247 SER A CA 1
ATOM 1899 C C . SER A 1 247 ? -8.516 -6.105 20.741 1.00 90.50 247 SER A C 1
ATOM 1901 O O . SER A 1 247 ? -9.649 -6.505 20.463 1.00 90.50 247 SER A O 1
ATOM 1903 N N . LEU A 1 248 ? -8.328 -5.001 21.470 1.00 94.25 248 LEU A N 1
ATOM 1904 C CA . LEU A 1 248 ? -9.437 -4.173 21.948 1.00 94.25 248 LEU A CA 1
ATOM 1905 C C . LEU A 1 248 ? -10.153 -3.457 20.797 1.00 94.25 248 LEU A C 1
ATOM 1907 O O . LEU A 1 248 ? -11.384 -3.407 20.786 1.00 94.25 248 LEU A O 1
ATOM 1911 N N . ALA A 1 249 ? -9.407 -2.951 19.813 1.00 91.50 249 ALA A N 1
ATOM 1912 C CA . ALA A 1 249 ? -9.983 -2.344 18.618 1.00 91.50 249 ALA A CA 1
ATOM 1913 C C . ALA A 1 249 ? -10.776 -3.372 17.787 1.00 91.50 249 ALA A C 1
ATOM 1915 O O . ALA A 1 249 ? -11.900 -3.093 17.375 1.00 91.50 249 ALA A O 1
ATOM 1916 N N . GLU A 1 250 ? -10.252 -4.587 17.604 1.00 89.38 250 GLU A N 1
ATOM 1917 C CA . GLU A 1 250 ? -10.974 -5.682 16.945 1.00 89.38 250 GLU A CA 1
ATOM 1918 C C . GLU A 1 250 ? -12.270 -6.036 17.677 1.00 89.38 250 GLU A C 1
ATOM 1920 O O . GLU A 1 250 ? -13.334 -6.124 17.062 1.00 89.38 250 GLU A O 1
ATOM 1925 N N . ARG A 1 251 ? -12.212 -6.176 19.003 1.00 90.50 251 ARG A N 1
ATOM 1926 C CA . ARG A 1 251 ? -13.407 -6.445 19.802 1.00 90.50 251 ARG A CA 1
ATOM 1927 C C . ARG A 1 251 ? -14.447 -5.332 19.660 1.00 90.50 251 ARG A C 1
ATOM 1929 O O . ARG A 1 251 ? -15.632 -5.629 19.546 1.00 90.50 251 ARG A O 1
ATOM 1936 N N . MET A 1 252 ? -14.019 -4.070 19.631 1.00 91.56 252 MET A N 1
ATOM 1937 C CA . MET A 1 252 ? -14.920 -2.933 19.424 1.00 91.56 252 MET A CA 1
ATOM 1938 C C . MET A 1 252 ? -15.620 -2.998 18.062 1.00 91.56 252 MET A C 1
ATOM 1940 O O . MET A 1 252 ? -16.824 -2.762 17.978 1.00 91.56 252 MET A O 1
ATOM 1944 N N . GLU A 1 253 ? -14.884 -3.338 17.002 1.00 89.25 253 GLU A N 1
ATOM 1945 C CA . GLU A 1 253 ? -15.435 -3.497 15.652 1.00 89.25 253 GLU A CA 1
ATOM 1946 C C . GLU A 1 253 ? -16.537 -4.565 15.615 1.00 89.25 253 GLU A C 1
ATOM 1948 O O . GLU A 1 253 ? -17.601 -4.328 15.039 1.00 89.25 253 GLU A O 1
ATOM 1953 N N . LEU A 1 254 ? -16.314 -5.703 16.284 1.00 86.75 254 LEU A N 1
ATOM 1954 C CA . LEU A 1 254 ? -17.288 -6.794 16.382 1.00 86.75 254 LEU A CA 1
ATOM 1955 C C . LEU A 1 254 ? -18.566 -6.370 17.118 1.00 86.75 254 LEU A C 1
ATOM 1957 O O . LEU A 1 254 ? -19.662 -6.620 16.618 1.00 86.75 254 LEU A O 1
ATOM 1961 N N . GLU A 1 255 ? -18.451 -5.683 18.257 1.00 87.94 255 GLU A N 1
ATOM 1962 C CA . GLU A 1 255 ? -19.617 -5.180 19.005 1.00 87.94 255 GLU A CA 1
ATOM 1963 C C . GLU A 1 255 ? -20.424 -4.158 18.180 1.00 87.94 255 GLU A C 1
ATOM 1965 O O . GLU A 1 255 ? -21.655 -4.216 18.113 1.00 87.94 255 GLU A O 1
ATOM 1970 N N . LEU A 1 256 ? -19.734 -3.258 17.470 1.00 85.94 256 LEU A N 1
ATOM 1971 C CA . LEU A 1 256 ? -20.358 -2.276 16.577 1.00 85.94 256 LEU A CA 1
ATOM 1972 C C . LEU A 1 256 ? -20.988 -2.915 15.325 1.00 85.94 256 LEU A C 1
ATOM 1974 O O . LEU A 1 256 ? -21.890 -2.330 14.717 1.00 85.94 256 LEU A O 1
ATOM 1978 N N . ALA A 1 257 ? -20.500 -4.076 14.887 1.00 83.56 257 ALA A N 1
ATOM 1979 C CA . ALA A 1 257 ? -21.088 -4.849 13.794 1.00 83.56 257 ALA A CA 1
ATOM 1980 C C . ALA A 1 257 ? -22.318 -5.645 14.254 1.00 83.56 257 ALA A C 1
ATOM 1982 O O . ALA A 1 257 ? -23.300 -5.724 13.519 1.00 83.56 257 ALA A O 1
ATOM 1983 N N . ALA A 1 258 ? -22.294 -6.167 15.483 1.00 84.62 258 ALA A N 1
ATOM 1984 C CA . ALA A 1 258 ? -23.404 -6.894 16.099 1.00 84.62 258 ALA A CA 1
ATOM 1985 C C . ALA A 1 258 ? -24.590 -5.993 16.494 1.00 84.62 258 ALA A C 1
ATOM 1987 O O . ALA A 1 258 ? -25.643 -6.498 16.882 1.00 84.62 258 ALA A O 1
ATOM 1988 N N . GLY A 1 259 ? -24.435 -4.667 16.406 1.00 80.56 259 GLY A N 1
ATOM 1989 C CA . GLY A 1 259 ? -25.451 -3.713 16.848 1.00 80.56 259 GLY A CA 1
ATOM 1990 C C . GLY A 1 259 ? -25.605 -3.687 18.368 1.00 80.56 259 GLY A C 1
ATOM 1991 O O . GLY A 1 259 ? -26.700 -3.425 18.868 1.00 80.56 259 GLY A O 1
ATOM 1992 N N . ALA A 1 260 ? -24.529 -3.989 19.104 1.00 73.06 260 ALA A N 1
ATOM 1993 C CA . ALA A 1 260 ? -24.518 -3.886 20.554 1.00 73.06 260 ALA A CA 1
ATOM 1994 C C . ALA A 1 260 ? -24.877 -2.456 20.996 1.00 73.06 260 ALA A C 1
ATOM 1996 O O . ALA A 1 260 ? -24.572 -1.474 20.314 1.00 73.06 260 ALA A O 1
ATOM 1997 N N . GLY A 1 261 ? -25.540 -2.333 22.149 1.00 72.88 261 GLY A N 1
ATOM 1998 C CA . GLY A 1 261 ? -25.841 -1.026 22.732 1.00 72.88 261 GLY A CA 1
ATOM 1999 C C . GLY A 1 261 ? -24.570 -0.236 23.076 1.00 72.88 261 GLY A C 1
ATOM 2000 O O . GLY A 1 261 ? -23.465 -0.772 23.105 1.00 72.88 261 GLY A O 1
ATOM 2001 N N . THR A 1 262 ? -24.721 1.045 23.406 1.00 76.94 262 THR A N 1
ATOM 2002 C CA . THR A 1 262 ? -23.587 1.948 23.683 1.00 76.94 262 THR A CA 1
ATOM 2003 C C . THR A 1 262 ? -22.741 1.511 24.889 1.00 76.94 262 THR A C 1
ATOM 2005 O O . THR A 1 262 ? -21.541 1.760 24.931 1.00 76.94 262 THR A O 1
ATOM 2008 N N . SER A 1 263 ? -23.338 0.820 25.869 1.00 80.44 263 SER A N 1
ATOM 2009 C CA . SER A 1 263 ? -22.665 0.442 27.122 1.00 80.44 263 SER A CA 1
ATOM 2010 C C . SER A 1 263 ? -21.497 -0.553 26.943 1.00 80.44 263 SER A C 1
ATOM 2012 O O . SER A 1 263 ? -20.415 -0.243 27.440 1.00 80.44 263 SER A O 1
ATOM 2014 N N . PRO A 1 264 ? -21.639 -1.684 26.218 1.00 85.62 264 PRO A N 1
ATOM 2015 C CA . PRO A 1 264 ? -20.511 -2.561 25.877 1.00 85.62 264 PRO A CA 1
ATOM 2016 C C . PRO A 1 264 ? -19.354 -1.854 25.164 1.00 85.62 264 PRO A C 1
ATOM 2018 O O . PRO A 1 264 ? -18.190 -2.129 25.442 1.00 85.62 264 PRO A O 1
ATOM 2021 N N . VAL A 1 265 ? -19.662 -0.918 24.263 1.00 88.56 265 VAL A N 1
ATOM 2022 C CA . VAL A 1 265 ? -18.645 -0.189 23.494 1.00 88.56 265 VAL A CA 1
ATOM 2023 C C . VAL A 1 265 ? -17.874 0.786 24.389 1.00 88.56 265 VAL A C 1
ATOM 2025 O O . VAL A 1 265 ? -16.653 0.875 24.279 1.00 88.56 265 VAL A O 1
ATOM 2028 N N . LEU A 1 266 ? -18.554 1.462 25.321 1.00 89.50 266 LEU A N 1
ATOM 2029 C CA . LEU A 1 266 ? -17.923 2.370 26.287 1.00 89.50 266 LEU A CA 1
ATOM 2030 C C . LEU A 1 266 ? -16.951 1.652 27.239 1.00 89.50 266 LEU A C 1
ATOM 2032 O O . LEU A 1 266 ? -15.893 2.203 27.542 1.00 89.50 266 LEU A O 1
ATOM 2036 N N . ASP A 1 267 ? -17.256 0.420 27.662 1.00 92.56 267 ASP A N 1
ATOM 2037 C CA . ASP A 1 267 ? -16.316 -0.402 28.445 1.00 92.56 267 ASP A CA 1
ATOM 2038 C C . ASP A 1 267 ? -15.026 -0.677 27.657 1.00 92.56 267 ASP A C 1
ATOM 2040 O O . ASP A 1 267 ? -13.914 -0.529 28.170 1.00 92.56 267 ASP A O 1
ATOM 2044 N N . ILE A 1 268 ? -15.160 -0.998 26.366 1.00 93.50 268 ILE A N 1
ATOM 2045 C CA . ILE A 1 268 ? -14.002 -1.227 25.500 1.00 93.50 268 ILE A CA 1
ATOM 2046 C C . ILE A 1 268 ? -13.201 0.067 25.305 1.00 93.50 268 ILE A C 1
ATOM 2048 O O . ILE A 1 268 ? -11.974 0.006 25.328 1.00 93.50 268 ILE A O 1
ATOM 2052 N N . VAL A 1 269 ? -13.849 1.232 25.174 1.00 94.94 269 VAL A N 1
ATOM 2053 C CA . VAL A 1 269 ? -13.157 2.536 25.094 1.00 94.94 269 VAL A CA 1
ATOM 2054 C C . VAL A 1 269 ? -12.311 2.793 26.345 1.00 94.94 269 VAL A C 1
ATOM 2056 O O . VAL A 1 269 ? -11.149 3.178 26.217 1.00 94.94 269 VAL A O 1
ATOM 2059 N N . ALA A 1 270 ? -12.846 2.535 27.542 1.00 94.19 270 ALA A N 1
ATOM 2060 C CA . ALA A 1 270 ? -12.102 2.712 28.791 1.00 94.19 270 ALA A CA 1
ATOM 2061 C C . ALA A 1 270 ? -10.868 1.795 28.853 1.00 94.19 270 ALA A C 1
ATOM 2063 O O . ALA A 1 270 ? -9.759 2.240 29.149 1.00 94.19 270 ALA A O 1
ATOM 2064 N N . ARG A 1 271 ? -11.027 0.521 28.480 1.00 95.94 271 ARG A N 1
ATOM 2065 C CA . ARG A 1 271 ? -9.911 -0.438 28.420 1.00 95.94 271 ARG A CA 1
ATOM 2066 C C . ARG A 1 271 ? -8.873 -0.064 27.364 1.00 95.94 271 ARG A C 1
ATOM 2068 O O . ARG A 1 271 ? -7.676 -0.247 27.584 1.00 95.94 271 ARG A O 1
ATOM 2075 N N . LEU A 1 272 ? -9.318 0.470 26.228 1.00 96.00 272 LEU A N 1
ATOM 2076 C CA . LEU A 1 272 ? -8.446 0.956 25.162 1.00 96.00 272 LEU A CA 1
ATOM 2077 C C . LEU A 1 272 ? -7.599 2.138 25.646 1.00 96.00 272 LEU A C 1
ATOM 2079 O O . LEU A 1 272 ? -6.410 2.198 25.345 1.00 96.00 272 LEU A O 1
ATOM 2083 N N . GLN A 1 273 ? -8.180 3.032 26.451 1.00 96.12 273 GLN A N 1
ATOM 2084 C CA . GLN A 1 273 ? -7.469 4.166 27.042 1.00 96.12 273 GLN A CA 1
ATOM 2085 C C . GLN A 1 273 ? -6.357 3.702 27.985 1.00 96.12 273 GLN A C 1
ATOM 2087 O O . GLN A 1 273 ? -5.238 4.212 27.920 1.00 96.12 273 GLN A O 1
ATOM 2092 N N . GLU A 1 274 ? -6.629 2.702 28.823 1.00 95.94 274 GLU A N 1
ATOM 2093 C CA . GLU A 1 274 ? -5.609 2.114 29.693 1.00 95.94 274 GLU A CA 1
ATOM 2094 C C . GLU A 1 274 ? -4.486 1.431 28.900 1.00 95.94 274 GLU A C 1
ATOM 2096 O O . GLU A 1 274 ? -3.310 1.597 29.232 1.00 95.94 274 GLU A O 1
ATOM 2101 N N . ALA A 1 275 ? -4.830 0.683 27.846 1.00 95.38 275 ALA A N 1
ATOM 2102 C CA . ALA A 1 275 ? -3.857 0.001 26.995 1.00 95.38 275 ALA A CA 1
ATOM 2103 C C . ALA A 1 275 ? -2.951 0.998 26.256 1.00 95.38 275 ALA A C 1
ATOM 2105 O O . ALA A 1 275 ? -1.728 0.855 26.278 1.00 95.38 275 ALA A O 1
ATOM 2106 N N . ILE A 1 276 ? -3.524 2.057 25.673 1.00 95.62 276 ILE A N 1
ATOM 2107 C CA . ILE A 1 276 ? -2.750 3.144 25.057 1.00 95.62 276 ILE A CA 1
ATOM 2108 C C . ILE A 1 276 ? -1.868 3.820 26.112 1.00 95.62 276 ILE A C 1
ATOM 2110 O O . ILE A 1 276 ? -0.686 4.038 25.865 1.00 95.62 276 ILE A O 1
ATOM 2114 N N . GLY A 1 277 ? -2.390 4.080 27.315 1.00 94.50 277 GLY A N 1
ATOM 2115 C CA . GLY A 1 277 ? -1.610 4.632 28.424 1.00 94.50 277 GLY A CA 1
ATOM 2116 C C . GLY A 1 277 ? -0.377 3.791 28.778 1.00 94.50 277 GLY A C 1
ATOM 2117 O O . GLY A 1 277 ? 0.711 4.347 28.941 1.00 94.50 277 GLY A O 1
ATOM 2118 N N . ARG A 1 278 ? -0.515 2.457 28.825 1.00 94.44 278 ARG A N 1
ATOM 2119 C CA . ARG A 1 278 ? 0.615 1.528 29.023 1.00 94.44 278 ARG A CA 1
ATOM 2120 C C . ARG A 1 278 ? 1.648 1.642 27.906 1.00 94.44 278 ARG A C 1
ATOM 2122 O O . ARG A 1 278 ? 2.831 1.788 28.199 1.00 94.44 278 ARG A O 1
ATOM 2129 N N . VAL A 1 279 ? 1.206 1.643 26.647 1.00 94.38 279 VAL A N 1
ATOM 2130 C CA . VAL A 1 279 ? 2.092 1.792 25.480 1.00 94.38 279 VAL A CA 1
ATOM 2131 C C . VAL A 1 279 ? 2.877 3.104 25.541 1.00 94.38 279 VAL A C 1
ATOM 2133 O O . VAL A 1 279 ? 4.088 3.109 25.328 1.00 94.38 279 VAL A O 1
ATOM 2136 N N . LEU A 1 280 ? 2.219 4.215 25.882 1.00 93.50 280 LEU A N 1
ATOM 2137 C CA . LEU A 1 280 ? 2.873 5.521 25.992 1.00 93.50 280 LEU A CA 1
ATOM 2138 C C . LEU A 1 280 ? 3.925 5.559 27.106 1.00 93.50 280 LEU A C 1
ATOM 2140 O O . LEU A 1 280 ? 4.964 6.199 26.945 1.00 93.50 280 LEU A O 1
ATOM 2144 N N . GLU A 1 281 ? 3.685 4.887 28.231 1.00 92.62 281 GLU A N 1
ATOM 2145 C CA . GLU A 1 281 ? 4.659 4.821 29.324 1.00 92.62 281 GLU A CA 1
ATOM 2146 C C . GLU A 1 281 ? 5.849 3.911 28.985 1.00 92.62 281 GLU A C 1
ATOM 2148 O O . GLU A 1 281 ? 7.008 4.267 29.226 1.00 92.62 281 GLU A O 1
ATOM 2153 N N . SER A 1 282 ? 5.576 2.784 28.330 1.00 91.00 282 SER A N 1
ATOM 2154 C CA . SER A 1 282 ? 6.594 1.897 27.767 1.00 91.00 282 SER A CA 1
ATOM 2155 C C . SER A 1 282 ? 7.475 2.619 26.743 1.00 91.00 282 SER A C 1
ATOM 2157 O O . SER A 1 282 ? 8.698 2.539 26.820 1.00 91.00 282 SER A O 1
ATOM 2159 N N . MET A 1 283 ? 6.882 3.421 25.853 1.00 89.31 283 MET A N 1
ATOM 2160 C CA . MET A 1 283 ? 7.606 4.252 24.886 1.00 89.31 283 MET A CA 1
ATOM 2161 C C . MET A 1 283 ? 8.526 5.274 25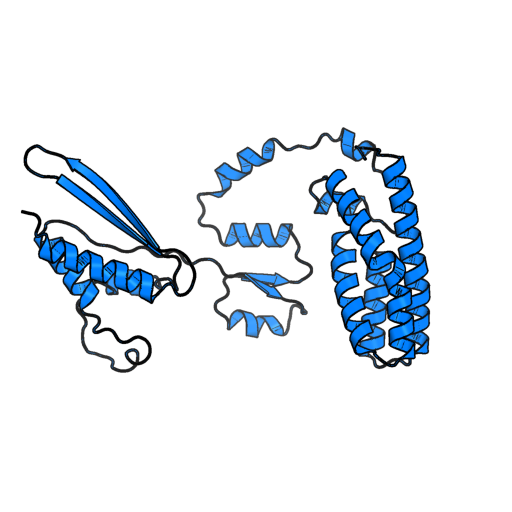.571 1.00 89.31 283 MET A C 1
ATOM 2163 O O . MET A 1 283 ? 9.678 5.434 25.174 1.00 89.31 283 MET A O 1
ATOM 2167 N N . LYS A 1 284 ? 8.064 5.959 26.627 1.00 88.31 284 LYS A N 1
ATOM 2168 C CA . LYS A 1 284 ? 8.929 6.886 27.383 1.00 88.31 284 LYS A CA 1
ATOM 2169 C C . LYS A 1 284 ? 10.120 6.167 28.009 1.00 88.31 284 LYS A C 1
ATOM 2171 O O . LYS A 1 284 ? 11.202 6.746 28.088 1.00 88.31 284 LYS A O 1
ATOM 2176 N N . THR A 1 285 ? 9.916 4.939 28.481 1.00 86.75 285 THR A N 1
ATOM 2177 C CA . THR A 1 285 ? 10.985 4.105 29.044 1.00 86.75 285 THR A CA 1
ATOM 2178 C C . THR A 1 285 ? 11.995 3.719 27.963 1.00 86.75 285 THR A C 1
ATOM 2180 O O . THR A 1 285 ? 13.187 3.953 28.152 1.00 86.75 285 THR A O 1
ATOM 2183 N N . LEU A 1 286 ? 11.513 3.267 26.800 1.00 82.19 286 LEU A N 1
ATOM 2184 C CA . LEU A 1 286 ? 12.324 2.958 25.618 1.00 82.19 286 LEU A CA 1
ATOM 2185 C C . LEU A 1 286 ? 13.213 4.132 25.185 1.00 82.19 286 LEU A C 1
ATOM 2187 O O . LEU A 1 286 ? 14.422 3.965 25.040 1.00 82.19 286 LEU A O 1
ATOM 2191 N N . ILE A 1 287 ? 12.637 5.332 25.048 1.00 80.69 287 ILE A N 1
ATOM 2192 C CA . ILE A 1 287 ? 13.370 6.547 24.648 1.00 80.69 287 ILE A CA 1
ATOM 2193 C C . ILE A 1 287 ? 14.448 6.911 25.679 1.00 80.69 287 ILE A C 1
ATOM 2195 O O . ILE A 1 287 ? 15.551 7.315 25.316 1.00 80.69 287 ILE A O 1
ATOM 2199 N N . LYS A 1 288 ? 14.152 6.775 26.979 1.00 79.81 288 LYS A N 1
ATOM 2200 C CA . LYS A 1 288 ? 15.127 7.061 28.046 1.00 79.81 288 LYS A CA 1
ATOM 2201 C C . LYS A 1 288 ? 16.306 6.090 28.038 1.00 79.81 288 LYS A C 1
ATOM 2203 O O . LYS A 1 288 ? 17.413 6.499 28.377 1.00 79.81 288 LYS A O 1
ATOM 2208 N N . GLN A 1 289 ? 16.059 4.824 27.713 1.00 72.62 289 GLN A N 1
ATOM 2209 C CA . GLN A 1 289 ? 17.074 3.769 27.709 1.00 72.62 289 GLN A CA 1
ATOM 2210 C C . GLN A 1 289 ? 17.921 3.768 26.430 1.00 72.62 289 GLN A C 1
ATOM 2212 O O . GLN A 1 289 ? 19.079 3.368 26.487 1.00 7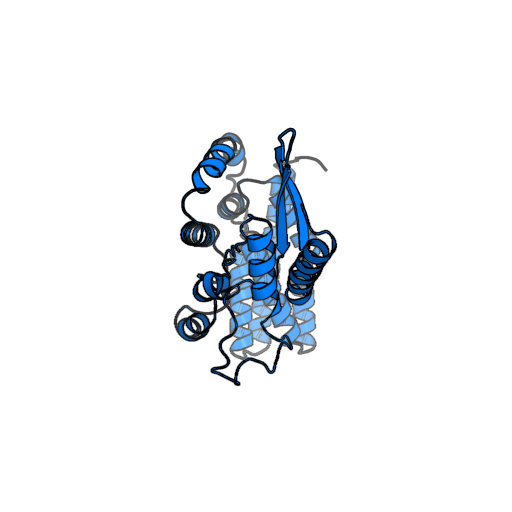2.62 289 GLN A O 1
ATOM 2217 N N . ASN A 1 290 ? 17.390 4.283 25.315 1.00 65.38 290 ASN A N 1
ATOM 2218 C CA . ASN A 1 290 ? 18.078 4.353 24.024 1.00 65.38 290 ASN A CA 1
ATOM 2219 C C . ASN A 1 290 ? 18.113 5.794 23.476 1.00 65.38 290 ASN A C 1
ATOM 2221 O O . ASN A 1 290 ? 17.402 6.112 22.522 1.00 65.38 290 ASN A O 1
ATOM 2225 N N . PRO A 1 291 ? 18.919 6.698 24.069 1.00 54.28 291 PRO A N 1
ATOM 2226 C CA . PRO A 1 291 ? 19.000 8.096 23.661 1.00 54.28 291 PRO A CA 1
ATOM 2227 C C . PRO A 1 291 ? 19.846 8.264 22.387 1.00 54.28 291 PRO A C 1
ATOM 2229 O O . PRO A 1 291 ? 20.922 8.865 22.406 1.00 54.28 291 PRO A O 1
ATOM 2232 N N . SER A 1 292 ? 19.366 7.760 21.255 1.00 45.44 292 SER A N 1
ATOM 2233 C CA . SER A 1 292 ? 19.915 8.108 19.944 1.00 45.44 292 SER A CA 1
ATOM 2234 C C . SER A 1 292 ? 19.296 9.430 19.472 1.00 45.44 292 SER A C 1
ATOM 2236 O O . SER A 1 292 ? 18.302 9.440 18.766 1.00 45.44 292 SER A O 1
ATOM 2238 N N . LYS A 1 293 ? 19.891 10.545 19.927 1.00 40.78 293 LYS A N 1
ATOM 2239 C CA . LYS A 1 293 ? 19.771 11.935 19.425 1.00 40.78 293 LYS A CA 1
ATOM 2240 C C . LYS A 1 293 ? 18.356 12.539 19.286 1.00 40.78 293 LYS A C 1
ATOM 2242 O O . LYS A 1 293 ? 17.643 12.325 18.315 1.00 40.78 293 LYS A O 1
ATOM 2247 N N . SER A 1 294 ? 18.042 13.413 20.251 1.00 33.09 294 SER A N 1
ATOM 2248 C CA . SER A 1 294 ? 17.170 14.587 20.060 1.00 33.09 294 SER A CA 1
ATOM 2249 C C . SER A 1 294 ? 17.563 15.415 18.836 1.00 33.09 294 SER A C 1
ATOM 2251 O O . SER A 1 294 ? 18.763 15.417 18.477 1.00 33.09 294 SER A O 1
#

Foldseek 3Di:
DQDPVLVVLLVCLVVVVQPLQPPDWDKDWDKDFPDDDPVDTDMDIDIDHPGPWDPPVCQVVLLPDDDPDDPPPCPPRPDPSCSNVSSQVSCVVVVHGDGDDTDDDAAEAEAADDDDPCPVVVVVDPHQYYAYPVGDPVVVVVSVCVVDDPDPPVVVVVVVVPPPDDPVLVVLVPDDQQQAPVVVLCVLVVNPPVVLLVLLVVCCVPCLCVLVVLVVCLVVVVLVVNLVSLVVQLVSCVNSVRVQLNVLSVVLNVCSVVVHDSVVNNVSSVSNNVSSVSSVVSSVVSCVSDVPDD

pLDDT: mean 73.04, std 16.8, range [32.81, 96.12]

Secondary structure (DSSP, 8-state):
---HHHHHHHHHHHHHHHHHH-SSS-EEEEEEEEEE-SS-EEEEEEEEE-SS---GGGTTGGGS------TTSTTSS---SHHHHHHHHHHHHTT-------PPPP-EEEE-S-TTTSHHHHHTSS-SEEEESSPPHHHHHHHHHHHS-TTSHHHHHHHHTT----HHHHTTS-S--TT--HHHHHHHTTT-HHHHHHHHHHHHHHHTTHHHHHHHHHHTT-HHHHHHHHHHHHHHHHHTT-HHHHHHHHHHHHHHHTT--HHHHHHHHHHHHHHHHHHHHHHHHHHHH-----